Protein AF-0000000084922435 (afdb_homodimer)

Secondary structure (DSSP, 8-state):
--S--------PEEPS--TT-S-SPP-EEEEEE-TTS-EEEEEE--EEEEETTTTEEEEEE-TTSHHHHHHHHS-EEEEEE--GGGHHHHHHHHH--TTSS-HHHHTT--EEE-SSSSSEEETTSSEEEEEEEEEEE-SSSSEEEEEEEEEEEE-GGGB-TTSSB-GGG-S--/--S--------PEEPS--TT-S-SPP-EEEEEE-TTS-EEEEEE--EEEEETTTTEEEEEE-TTSHHHHHHHHS-EEEEEE--GGGHHHHHHHHH--TTSS-HHHHTT--EEE-SSSSSEEETTSSEEEEEEEEEEE-SSSSEEEEEEEEEEEE-GGGB-TTSSB-GGG-S--

Nearest PDB structures (foldseek):
  2d5m-assembly1_A-2  TM=9.307E-01  e=5.592E-15  Nitratidesulfovibrio vulgaris str. 'Miyazaki F'
  1eje-assembly1_A-2  TM=8.725E-01  e=3.052E-13  Methanothermobacter thermautotrophicus
  3fge-assembly1_A-2  TM=9.134E-01  e=1.320E-12  Shewanella frigidimarina NCIMB 400
  3e4v-assembly1_B  TM=9.412E-01  e=1.330E-11  Methylobacillus flagellatus KT
  3zoe-assembly1_B  TM=8.663E-01  e=3.851E-12  Thermus thermophilus HB27

InterPro domains:
  IPR002563 Flavin reductase like domain [PF01613] (24-157)
  IPR002563 Flavin reductase like domain [SM00903] (22-164)
  IPR012349 FMN-binding split barrel [G3DSA:2.30.110.10] (11-172)
  IPR052174 Flavoredoxin [PTHR43567] (11-170)

Foldseek 3Di:
DDPVPCPVVVDDDDDPDPPP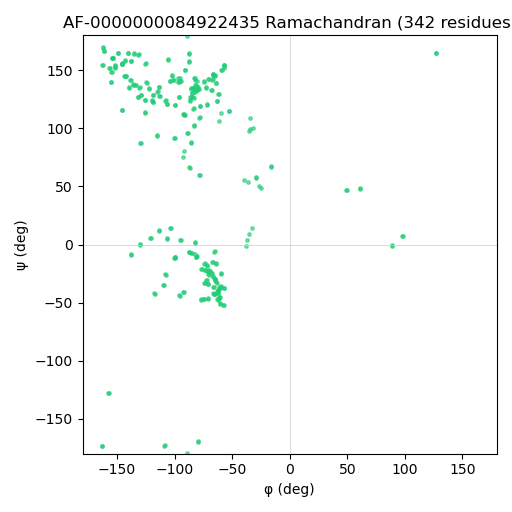VDDDWAFKKKWFAAPVGAIAIATFGPKDFDDVVQTKMKTWDFCVAPCNVRCVRFVKIKIFFAAQVCVVLSVCRHPDGCPVHRSCVVPVFDWDADPPGGTTDRPNGQKMWIWGFDDWDDPDRIIMTMTGTDDMGGDPVQADPVRHGNCVRTDND/DDPVPCPVVVDDDDDPDPPPVDDDWAFKKKWFAAPVGAIAIATFGPKDFDDVVQTKMKTWDFCVAPCNVRCVRFVKIKIFFAAQVCQVLSVCRHPDGCPVHRSCVVPVFDWDADPPGGTTDRPNGQKMWIWGFDDWDDPDRIIMTMTGTDDMGGDPVQADPVRHGNCVRTDND

Solvent-accessible surface area (backbone atoms only — not comparable to full-atom values): 18683 Å² total; per-residue (Å²): 139,76,87,76,72,72,70,68,70,72,70,54,41,72,52,86,75,56,45,73,77,54,54,62,63,32,71,33,32,41,20,28,22,37,95,87,67,51,72,48,60,36,54,42,54,32,48,32,39,51,17,60,63,65,24,26,33,36,42,38,42,44,68,86,43,61,63,39,60,26,37,71,73,34,52,31,33,18,44,30,35,36,32,53,92,40,41,68,61,47,56,48,34,60,74,49,67,57,78,83,42,62,60,45,69,76,66,64,57,55,61,44,76,39,93,86,43,84,17,41,39,53,67,83,28,51,32,38,35,33,28,39,50,76,50,70,53,61,92,43,50,15,38,33,38,33,22,39,60,73,46,38,36,31,35,64,92,42,38,42,95,85,66,43,78,34,58,91,72,53,37,70,121,137,75,88,78,70,75,71,68,68,72,70,53,42,73,52,85,74,57,46,73,78,55,52,63,62,33,71,34,31,41,21,29,21,36,94,87,68,51,70,48,59,35,54,40,53,30,49,31,38,49,18,60,63,64,23,25,33,35,42,37,41,44,68,87,43,61,63,38,60,26,36,70,74,32,50,32,33,19,44,31,34,36,31,53,92,41,40,67,61,48,55,48,34,60,74,49,66,57,79,84,41,61,58,46,69,77,65,64,57,56,63,43,77,39,93,85,42,83,18,40,38,54,65,84,27,51,33,37,34,33,26,40,52,76,50,71,52,60,92,43,50,15,37,34,38,32,20,39,59,74,48,37,36,30,36,66,92,40,40,41,96,85,67,43,79,34,58,90,73,52,37,69,119

Structure (mmCIF, N/CA/C/O backbone):
data_AF-0000000084922435-model_v1
#
loop_
_entity.id
_entity.type
_entity.pdbx_description
1 polymer 'Flavin reductase-like protein'
#
loop_
_atom_site.group_PDB
_atom_site.id
_atom_site.type_symbol
_atom_site.label_atom_id
_atom_site.label_alt_id
_atom_site.label_comp_id
_atom_site.label_asym_id
_atom_site.label_entity_id
_atom_site.label_seq_id
_atom_site.pdbx_PDB_ins_code
_atom_site.Cartn_x
_atom_site.Cartn_y
_atom_site.Cartn_z
_atom_site.occupancy
_atom_site.B_iso_or_equiv
_atom_site.auth_seq_id
_atom_site.auth_comp_id
_atom_site.auth_asym_id
_atom_site.auth_atom_id
_atom_site.pdbx_PDB_model_num
ATOM 1 N N . MET A 1 1 ? 13.805 46.594 2.713 1 30.61 1 MET A N 1
ATOM 2 C CA . MET A 1 1 ? 13.312 45.781 1.609 1 30.61 1 MET A CA 1
ATOM 3 C C . MET A 1 1 ? 12.844 44.406 2.109 1 30.61 1 MET A C 1
ATOM 5 O O . MET A 1 1 ? 13.672 43.531 2.436 1 30.61 1 MET A O 1
ATOM 9 N N . SER A 1 2 ? 11.781 44.188 2.934 1 33.41 2 SER A N 1
ATOM 10 C CA . SER A 1 2 ? 11.164 43.344 3.938 1 33.41 2 SER A CA 1
ATOM 11 C C . SER A 1 2 ? 10.906 41.938 3.383 1 33.41 2 SER A C 1
ATOM 13 O O . SER A 1 2 ? 10.609 41.781 2.195 1 33.41 2 SER A O 1
ATOM 15 N N . LYS A 1 3 ? 11.586 40.875 3.689 1 35.75 3 LYS A N 1
ATOM 16 C CA . LYS A 1 3 ? 11.633 39.438 3.365 1 35.75 3 LYS A CA 1
ATOM 17 C C . LYS A 1 3 ? 10.234 38.906 3.082 1 35.75 3 LYS A C 1
ATOM 19 O O . LYS A 1 3 ? 9.938 37.75 3.383 1 35.75 3 LYS A O 1
ATOM 24 N N . SER A 1 4 ? 9.133 39.562 2.848 1 35.44 4 SER A N 1
ATOM 25 C CA . SER A 1 4 ? 7.844 39.406 2.184 1 35.44 4 SER A CA 1
ATOM 26 C C . SER A 1 4 ? 7.984 38.594 0.887 1 35.44 4 SER A C 1
ATOM 28 O O . SER A 1 4 ? 7.238 38.812 -0.068 1 35.44 4 SER A O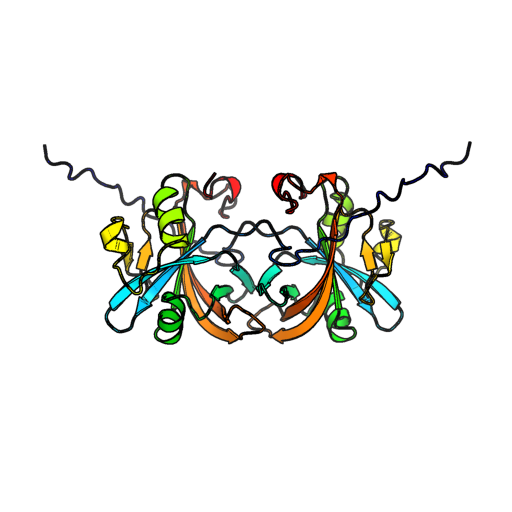 1
ATOM 30 N N . ALA A 1 5 ? 9.047 38.031 0.439 1 37.31 5 ALA A N 1
ATOM 31 C CA . ALA A 1 5 ? 9.375 37.156 -0.696 1 37.31 5 ALA A CA 1
ATOM 32 C C . ALA A 1 5 ? 8.203 36.25 -1.044 1 37.31 5 ALA A C 1
ATOM 34 O O . ALA A 1 5 ? 7.637 35.594 -0.166 1 37.31 5 ALA A O 1
ATOM 35 N N . ILE A 1 6 ? 7.324 36.469 -2.072 1 38.5 6 ILE A N 1
ATOM 36 C CA . ILE A 1 6 ? 6.16 35.906 -2.764 1 38.5 6 ILE A CA 1
ATOM 37 C C . ILE A 1 6 ? 6.258 34.406 -2.822 1 38.5 6 ILE A C 1
ATOM 39 O O . ILE A 1 6 ? 7.125 33.844 -3.506 1 38.5 6 ILE A O 1
ATOM 43 N N . HIS A 1 7 ? 6.438 33.656 -1.722 1 42.75 7 HIS A N 1
ATOM 44 C CA . HIS A 1 7 ? 6.164 32.219 -1.906 1 42.75 7 HIS A CA 1
ATOM 45 C C . HIS A 1 7 ? 5.156 32 -3.027 1 42.75 7 HIS A C 1
ATOM 47 O O . HIS A 1 7 ? 3.971 32.312 -2.877 1 42.75 7 HIS A O 1
ATOM 53 N N . GLN A 1 8 ? 5.402 32.594 -4.145 1 40.47 8 GLN A N 1
ATOM 54 C CA . GLN A 1 8 ? 4.613 32.188 -5.305 1 40.47 8 GLN A CA 1
ATOM 55 C C . GLN A 1 8 ? 3.92 30.859 -5.062 1 40.47 8 GLN A C 1
ATOM 57 O O . GLN A 1 8 ? 4.578 29.828 -4.945 1 40.47 8 GLN A O 1
ATOM 62 N N . LYS A 1 9 ? 2.963 30.875 -4.105 1 51.09 9 LYS A N 1
ATOM 63 C CA . LYS A 1 9 ? 2.047 29.766 -3.861 1 51.09 9 LYS A CA 1
ATOM 64 C C . LYS A 1 9 ? 1.791 28.969 -5.141 1 51.09 9 LYS A C 1
ATOM 66 O O . LYS A 1 9 ? 1.084 29.438 -6.035 1 51.09 9 LYS A O 1
ATOM 71 N N . ILE A 1 10 ? 2.834 28.484 -5.672 1 62.72 10 ILE A N 1
ATOM 72 C CA . ILE A 1 10 ? 2.619 27.688 -6.879 1 62.72 10 ILE A CA 1
ATOM 73 C C . ILE A 1 10 ? 1.304 26.922 -6.766 1 62.72 10 ILE A C 1
ATOM 75 O O . ILE A 1 10 ? 1.076 26.203 -5.789 1 62.72 10 ILE A O 1
ATOM 79 N N . MET A 1 11 ? 0.391 27.516 -7.387 1 83.06 11 MET A N 1
ATOM 80 C CA . MET A 1 11 ? -0.968 26.984 -7.434 1 83.06 11 MET A CA 1
ATOM 81 C C . MET A 1 11 ? -0.967 25.531 -7.898 1 83.06 11 MET A C 1
ATOM 83 O O . MET A 1 11 ? -0.361 25.203 -8.922 1 83.06 11 MET A O 1
ATOM 87 N N . LYS A 1 12 ? -1.354 24.719 -7.031 1 91.94 12 LYS A N 1
ATOM 88 C CA . LYS A 1 12 ? -1.496 23.312 -7.391 1 91.94 12 LYS A CA 1
ATOM 89 C C . LYS A 1 12 ? -2.738 23.078 -8.25 1 91.94 12 LYS A C 1
ATOM 91 O O . LYS A 1 12 ? -3.746 23.781 -8.086 1 91.94 12 LYS A O 1
ATOM 96 N N . LYS A 1 13 ? -2.576 22.266 -9.148 1 92.62 13 LYS A N 1
ATOM 97 C CA . LYS A 1 13 ? -3.695 21.844 -9.977 1 92.62 13 LYS A CA 1
ATOM 98 C C . LYS A 1 13 ? -4.492 20.734 -9.305 1 92.62 13 LYS A C 1
ATOM 100 O O . LYS A 1 13 ? -3.918 19.859 -8.648 1 92.62 13 LYS A O 1
ATOM 105 N N . GLU A 1 14 ? -5.754 20.844 -9.531 1 95.56 14 GLU A N 1
ATOM 106 C CA . GLU A 1 14 ? -6.594 19.703 -9.141 1 95.56 14 GLU A CA 1
ATOM 107 C C . GLU A 1 14 ? -6.586 18.625 -10.203 1 95.56 14 GLU A C 1
ATOM 109 O O . GLU A 1 14 ? -6.77 18.906 -11.391 1 95.56 14 GLU A O 1
ATOM 114 N N . LEU A 1 15 ? -6.367 17.422 -9.766 1 95.06 15 LEU A N 1
ATOM 115 C CA . LEU A 1 15 ? -6.395 16.328 -10.727 1 95.06 15 LEU A CA 1
ATOM 116 C C . LEU A 1 15 ? -7.82 15.812 -10.922 1 95.06 15 LEU A C 1
ATOM 118 O O . LEU A 1 15 ? -8.547 15.586 -9.953 1 95.06 15 LEU A O 1
ATOM 122 N N . GLU A 1 16 ? -8.172 15.617 -12.148 1 91.25 16 GLU A N 1
ATOM 123 C CA . GLU A 1 16 ? -9.5 15.117 -12.484 1 91.25 16 GLU A CA 1
ATOM 124 C C . GLU A 1 16 ? -9.625 13.633 -12.164 1 91.25 16 GLU A C 1
ATOM 126 O O . GLU A 1 16 ? -10.633 13.188 -11.609 1 91.25 16 GLU A O 1
ATOM 131 N N . ASN A 1 17 ? -8.609 12.953 -12.602 1 92.75 17 ASN A N 1
ATOM 132 C CA . ASN A 1 17 ? -8.578 11.531 -12.281 1 92.75 17 ASN A CA 1
ATOM 133 C C . ASN A 1 17 ? -8.008 11.281 -10.891 1 92.75 17 ASN A C 1
ATOM 135 O O . ASN A 1 17 ? -6.82 11.492 -10.648 1 92.75 17 ASN A O 1
ATOM 139 N N . LYS A 1 18 ? -8.758 10.742 -10 1 95.75 18 LYS A N 1
ATOM 140 C CA . LYS A 1 18 ? -8.383 10.57 -8.594 1 95.75 18 LYS A CA 1
ATOM 141 C C . LYS A 1 18 ? -7.93 9.133 -8.328 1 95.75 18 LYS A C 1
ATOM 143 O O . LYS A 1 18 ? -7.406 8.836 -7.254 1 95.75 18 LYS A O 1
ATOM 148 N N . ALA A 1 19 ? -8.203 8.281 -9.336 1 95.56 19 ALA A N 1
ATOM 149 C CA . ALA A 1 19 ? -7.82 6.891 -9.141 1 95.56 19 ALA A CA 1
ATOM 150 C C . ALA A 1 19 ? -6.301 6.738 -9.094 1 95.56 19 ALA A C 1
ATOM 152 O O . ALA A 1 19 ? -5.578 7.457 -9.789 1 95.56 19 ALA A O 1
ATOM 153 N N . CYS A 1 20 ? -5.809 5.852 -8.227 1 96.06 20 CYS A N 1
ATOM 154 C CA . CYS A 1 20 ? -4.395 5.5 -8.148 1 96.06 20 CYS A CA 1
ATOM 155 C C . CYS A 1 20 ? -3.545 6.723 -7.812 1 96.06 20 CYS A C 1
ATOM 157 O O . CYS A 1 20 ? -2.537 6.98 -8.469 1 96.06 20 CYS A O 1
ATOM 159 N N . CYS A 1 21 ? -3.971 7.461 -6.809 1 96.25 21 CYS A N 1
ATOM 160 C CA . CYS A 1 21 ? -3.305 8.711 -6.465 1 96.25 21 CYS A CA 1
ATOM 161 C C . CYS A 1 21 ? -2.262 8.492 -5.375 1 96.25 21 CYS A C 1
ATOM 163 O O . CYS A 1 21 ? -1.654 9.453 -4.895 1 96.25 21 CYS A O 1
ATOM 165 N N . VAL A 1 22 ? -2.061 7.242 -4.977 1 96.5 22 VAL A N 1
ATOM 166 C CA . VAL A 1 22 ? -1.015 6.883 -4.023 1 96.5 22 VAL A CA 1
ATOM 167 C C . VAL A 1 22 ? 0.045 6.027 -4.715 1 96.5 22 VAL A C 1
ATOM 169 O O . VAL A 1 22 ? -0.285 5.102 -5.461 1 96.5 22 VAL A O 1
ATOM 172 N N . GLY A 1 23 ? 1.267 6.402 -4.414 1 93.81 23 GLY A N 1
ATOM 173 C CA . GLY A 1 23 ? 2.359 5.668 -5.031 1 93.81 23 GLY A CA 1
ATOM 174 C C . GLY A 1 23 ? 3.689 5.883 -4.332 1 93.81 23 GLY A C 1
ATOM 175 O O . GLY A 1 23 ? 3.756 6.562 -3.307 1 93.81 23 GLY A O 1
ATOM 176 N N . PRO A 1 24 ? 4.695 5.352 -4.93 1 89.5 24 PRO A N 1
ATOM 177 C CA . PRO A 1 24 ? 4.68 4.344 -5.992 1 89.5 24 PRO A CA 1
ATOM 178 C C . PRO A 1 24 ? 3.949 3.066 -5.586 1 89.5 24 PRO A C 1
ATOM 180 O O . PRO A 1 24 ? 3.904 2.729 -4.398 1 89.5 24 PRO A O 1
ATOM 183 N N . MET A 1 25 ? 3.432 2.383 -6.578 1 91.94 25 MET A N 1
ATOM 184 C CA . MET A 1 25 ? 2.721 1.132 -6.328 1 91.94 25 MET A CA 1
ATOM 185 C C . MET A 1 25 ? 3.641 -0.067 -6.535 1 91.94 25 MET A C 1
ATOM 187 O O . MET A 1 25 ? 4.445 -0.082 -7.469 1 91.94 25 MET A O 1
ATOM 191 N N . PRO A 1 26 ? 3.477 -1.096 -5.707 1 92.12 26 PRO A N 1
ATOM 192 C CA . PRO A 1 26 ? 4.262 -2.312 -5.926 1 92.12 26 PRO A CA 1
ATOM 193 C C . PRO A 1 26 ? 3.893 -3.027 -7.223 1 92.12 26 PRO A C 1
ATOM 195 O O . PRO A 1 26 ? 2.725 -3.025 -7.621 1 92.12 26 PRO A O 1
ATOM 198 N N . GLU A 1 27 ? 4.875 -3.617 -7.812 1 92.62 27 GLU A N 1
ATOM 199 C CA . GLU A 1 27 ? 4.684 -4.512 -8.953 1 92.62 27 GLU A CA 1
ATOM 200 C C . GLU A 1 27 ? 4.727 -5.973 -8.516 1 92.62 27 GLU A C 1
ATOM 202 O O . GLU A 1 27 ? 5.789 -6.598 -8.516 1 92.62 27 GLU A O 1
ATOM 207 N N . ALA A 1 28 ? 3.604 -6.465 -8.219 1 97.12 28 ALA A N 1
ATOM 208 C CA . ALA A 1 28 ? 3.576 -7.801 -7.637 1 97.12 28 ALA A CA 1
ATOM 209 C C . ALA A 1 28 ? 2.67 -8.734 -8.438 1 97.12 28 ALA A C 1
ATOM 211 O O . ALA A 1 28 ? 1.788 -8.273 -9.164 1 97.12 28 ALA A O 1
ATOM 212 N N . ILE A 1 29 ? 2.957 -9.969 -8.305 1 98.56 29 ILE A N 1
ATOM 213 C CA . ILE A 1 29 ? 2.141 -11.055 -8.836 1 98.56 29 ILE A CA 1
ATOM 214 C C . ILE A 1 29 ? 1.566 -11.875 -7.684 1 98.56 29 ILE A C 1
ATOM 216 O O . ILE A 1 29 ? 2.287 -12.234 -6.75 1 98.56 29 ILE A O 1
ATOM 220 N N . VAL A 1 30 ? 0.303 -12.117 -7.762 1 98.94 30 VAL A N 1
ATOM 221 C CA . VAL A 1 30 ? -0.328 -12.992 -6.781 1 98.94 30 VAL A CA 1
ATOM 222 C C . VAL A 1 30 ? -0.663 -14.336 -7.426 1 98.94 30 VAL A C 1
ATOM 224 O O . VAL A 1 30 ? -1.346 -14.383 -8.453 1 98.94 30 VAL A O 1
ATOM 227 N N . SER A 1 31 ? -0.118 -15.406 -6.879 1 98.94 31 SER A N 1
ATOM 228 C CA . SER A 1 31 ? -0.402 -16.75 -7.359 1 98.94 31 SER A CA 1
ATOM 229 C C . SER A 1 31 ? -1.352 -17.484 -6.422 1 98.94 31 SER A C 1
ATOM 231 O O . SER A 1 31 ? -1.259 -17.344 -5.199 1 98.94 31 SER A O 1
ATOM 233 N N . VAL A 1 32 ? -2.244 -18.219 -7.004 1 98.88 32 VAL A N 1
ATOM 234 C CA . VAL A 1 32 ? -3.34 -18.859 -6.285 1 98.88 32 VAL A CA 1
ATOM 235 C C . VAL A 1 32 ? -3.576 -20.266 -6.844 1 98.88 32 VAL A C 1
ATOM 237 O O . VAL A 1 32 ? -3.051 -20.625 -7.902 1 98.88 32 VAL A O 1
ATOM 240 N N . ARG A 1 33 ? -4.324 -21.047 -6.051 1 98.69 33 ARG A N 1
ATOM 241 C CA . ARG A 1 33 ? -4.73 -22.406 -6.441 1 98.69 33 ARG A CA 1
ATOM 242 C C . ARG A 1 33 ? -6.199 -22.641 -6.113 1 98.69 33 ARG A C 1
ATOM 244 O O . ARG A 1 33 ? -6.676 -22.266 -5.043 1 98.69 33 ARG A O 1
ATOM 251 N N . ASP A 1 34 ? -6.93 -23.281 -7.043 1 97.12 34 ASP A N 1
ATOM 252 C CA . ASP A 1 34 ? -8.32 -23.609 -6.742 1 97.12 34 ASP A CA 1
ATOM 253 C C . ASP A 1 34 ? -8.438 -24.969 -6.066 1 97.12 34 ASP A C 1
ATOM 255 O O . ASP A 1 34 ? -7.43 -25.625 -5.801 1 97.12 34 ASP A O 1
ATOM 259 N N . LYS A 1 35 ? -9.594 -25.391 -5.738 1 95.75 35 LYS A N 1
ATOM 260 C CA . LYS A 1 35 ? -9.852 -26.609 -4.98 1 95.75 35 LYS A CA 1
ATOM 261 C C . LYS A 1 35 ? -9.484 -27.844 -5.793 1 95.75 35 LYS A C 1
ATOM 263 O O . LYS A 1 35 ? -9.25 -28.922 -5.23 1 95.75 35 LYS A O 1
ATOM 268 N N . GLU A 1 36 ? -9.492 -27.734 -7.102 1 95.69 36 GLU A N 1
ATOM 269 C CA . GLU A 1 36 ? -9.164 -28.859 -7.977 1 95.69 36 GLU A CA 1
ATOM 270 C C . GLU A 1 36 ? -7.66 -28.984 -8.188 1 95.69 36 GLU A C 1
ATOM 272 O O . GLU A 1 36 ? -7.191 -29.922 -8.836 1 95.69 36 GLU A O 1
ATOM 277 N N . GLY A 1 37 ? -6.91 -28.031 -7.707 1 96.88 37 GLY A N 1
ATOM 278 C CA . GLY A 1 37 ? -5.461 -28.094 -7.781 1 96.88 37 GLY A CA 1
ATOM 279 C C . GLY A 1 37 ? -4.887 -27.312 -8.945 1 96.88 37 GLY A C 1
ATOM 280 O O . GLY A 1 37 ? -3.686 -27.375 -9.219 1 96.88 37 GLY A O 1
ATOM 281 N N . ASN A 1 38 ? -5.738 -26.562 -9.648 1 97 38 ASN A N 1
ATOM 282 C CA . ASN A 1 38 ? -5.266 -25.75 -10.758 1 97 38 ASN A CA 1
ATOM 283 C C . ASN A 1 38 ? -4.648 -24.438 -10.266 1 97 38 ASN A C 1
ATOM 285 O O . ASN A 1 38 ? -5.223 -23.766 -9.422 1 97 38 ASN A O 1
ATOM 289 N N . ASN A 1 39 ? -3.516 -24.125 -10.852 1 98.5 39 ASN A N 1
ATOM 290 C CA . ASN A 1 39 ? -2.807 -22.891 -10.5 1 98.5 39 ASN A CA 1
ATOM 291 C C . ASN A 1 39 ? -3.234 -21.734 -11.391 1 98.5 39 ASN A C 1
ATOM 293 O O . ASN A 1 39 ? -3.602 -21.922 -12.547 1 98.5 39 ASN A O 1
ATOM 297 N N . ASN A 1 40 ? -3.191 -20.531 -10.906 1 98.75 40 ASN A N 1
ATOM 298 C CA . ASN A 1 40 ? -3.324 -19.281 -11.633 1 98.75 40 ASN A CA 1
ATOM 299 C C . ASN A 1 40 ? -2.521 -18.156 -10.969 1 98.75 40 ASN A C 1
ATOM 301 O O . ASN A 1 40 ? -1.995 -18.344 -9.875 1 98.75 40 ASN A O 1
ATOM 305 N N . ALA A 1 41 ? -2.344 -17.094 -11.719 1 98.81 41 ALA A N 1
ATOM 306 C CA . ALA A 1 41 ? -1.652 -15.922 -11.188 1 98.81 41 ALA A CA 1
ATOM 307 C C . ALA A 1 41 ? -2.129 -14.641 -11.875 1 98.81 41 ALA A C 1
ATOM 309 O O . ALA A 1 41 ? -2.584 -14.68 -13.023 1 98.81 41 ALA A O 1
ATOM 310 N N . LEU A 1 42 ? -2.051 -13.555 -11.18 1 98.31 42 LEU A N 1
ATOM 311 C CA . LEU A 1 42 ? -2.412 -12.258 -11.734 1 98.31 42 LEU A CA 1
ATOM 312 C C . LEU A 1 42 ? -1.522 -11.156 -11.164 1 98.31 42 LEU A C 1
ATOM 314 O O . LEU A 1 42 ? -1.009 -11.273 -10.055 1 98.31 42 LEU A O 1
ATOM 318 N N . VAL A 1 43 ? -1.388 -10.07 -11.898 1 97.88 43 VAL A N 1
ATOM 319 C CA . VAL A 1 43 ? -0.677 -8.883 -11.438 1 97.88 43 VAL A CA 1
ATOM 320 C C . VAL A 1 43 ? -1.597 -8.031 -10.562 1 97.88 43 VAL A C 1
ATOM 322 O O . VAL A 1 43 ? -2.762 -7.812 -10.898 1 97.88 43 VAL A O 1
ATOM 325 N N . VAL A 1 44 ? -1.108 -7.582 -9.43 1 97.62 44 VAL A N 1
ATOM 326 C CA . VAL A 1 44 ? -1.863 -6.762 -8.492 1 97.62 44 VAL A CA 1
ATOM 327 C C . VAL A 1 44 ? -1.045 -5.535 -8.102 1 97.62 44 VAL A C 1
ATOM 329 O O . VAL A 1 44 ? 0.145 -5.645 -7.793 1 97.62 44 VAL A O 1
ATOM 332 N N . GLY A 1 45 ? -1.716 -4.398 -8.102 1 96.38 45 GLY A N 1
ATOM 333 C CA . GLY A 1 45 ? -1.071 -3.16 -7.688 1 96.38 45 GLY A CA 1
ATOM 334 C C . GLY A 1 45 ? -1.553 -2.658 -6.34 1 96.38 45 GLY A C 1
ATOM 335 O O . GLY A 1 45 ? -0.863 -1.877 -5.68 1 96.38 45 GLY A O 1
ATOM 336 N N . PHE A 1 46 ? -2.73 -3.014 -5.977 1 98.31 46 PHE A N 1
ATOM 337 C CA . PHE A 1 46 ? -3.289 -2.604 -4.691 1 98.31 46 PHE A CA 1
ATOM 338 C C . PHE A 1 46 ? -2.863 -3.562 -3.588 1 98.31 46 PHE A C 1
ATOM 340 O O . PHE A 1 46 ? -3.57 -4.527 -3.291 1 98.31 46 PHE A O 1
ATOM 347 N N . ILE A 1 47 ? -1.749 -3.312 -2.994 1 98.44 47 ILE A N 1
ATOM 348 C CA . ILE A 1 47 ? -1.121 -4.141 -1.97 1 98.44 47 ILE A CA 1
ATOM 349 C C . ILE A 1 47 ? -0.435 -3.25 -0.937 1 98.44 47 ILE A C 1
ATOM 351 O O . ILE A 1 47 ? 0.092 -2.188 -1.276 1 98.44 47 ILE A O 1
ATOM 355 N N . ALA A 1 48 ? -0.457 -3.682 0.292 1 98.38 48 ALA A N 1
ATOM 356 C CA . ALA A 1 48 ? 0.213 -2.918 1.341 1 98.38 48 ALA A CA 1
ATOM 357 C C . ALA A 1 48 ? 0.438 -3.775 2.584 1 98.38 48 ALA A C 1
ATOM 359 O O . ALA A 1 48 ? -0.261 -4.77 2.795 1 98.38 48 ALA A O 1
ATOM 360 N N . ASN A 1 49 ? 1.455 -3.389 3.35 1 98.62 49 ASN A N 1
ATOM 361 C CA . ASN A 1 49 ? 1.52 -3.863 4.73 1 98.62 49 ASN A CA 1
ATOM 362 C C . ASN A 1 49 ? 0.381 -3.297 5.57 1 98.62 49 ASN A C 1
ATOM 364 O O . ASN A 1 49 ? -0.008 -2.141 5.398 1 98.62 49 ASN A O 1
ATOM 368 N N . VAL A 1 50 ? -0.098 -4.152 6.578 1 98.81 50 VAL A N 1
ATOM 369 C CA . VAL A 1 50 ? -1.23 -3.602 7.316 1 98.81 50 VAL A CA 1
ATOM 370 C C . VAL A 1 50 ? -1.061 -3.885 8.805 1 98.81 50 VAL A C 1
ATOM 372 O O . VAL A 1 50 ? -1.832 -3.389 9.633 1 98.81 50 VAL A O 1
ATOM 375 N N . SER A 1 51 ? -0.062 -4.695 9.195 1 98.81 51 SER A N 1
ATOM 376 C CA . SER A 1 51 ? 0.244 -4.992 10.586 1 98.81 51 SER A CA 1
ATOM 377 C C . SER A 1 51 ? 1.706 -5.391 10.766 1 98.81 51 SER A C 1
ATOM 379 O O . SER A 1 51 ? 2.291 -6.023 9.883 1 98.81 51 SER A O 1
ATOM 381 N N . LEU A 1 52 ? 2.234 -5.078 11.891 1 98.31 52 LEU A N 1
ATOM 382 C CA . LEU A 1 52 ? 3.605 -5.449 12.211 1 98.31 52 LEU A CA 1
ATOM 383 C C . LEU A 1 52 ? 3.645 -6.785 12.953 1 98.31 52 LEU A C 1
ATOM 385 O O . LEU A 1 52 ? 4.531 -7.609 12.703 1 98.31 52 LEU A O 1
ATOM 389 N N . ASP A 1 53 ? 2.699 -6.941 13.859 1 97.75 53 ASP A N 1
ATOM 390 C CA . ASP A 1 53 ? 2.637 -8.141 14.695 1 97.75 53 ASP A CA 1
ATOM 391 C C . ASP A 1 53 ? 1.189 -8.516 15 1 97.75 53 ASP A C 1
ATOM 393 O O . ASP A 1 53 ? 0.53 -7.871 15.82 1 97.75 53 ASP A O 1
ATOM 397 N N . PRO A 1 54 ? 0.781 -9.688 14.508 1 98.25 54 PRO A N 1
ATOM 398 C CA . PRO A 1 54 ? 1.479 -10.453 13.477 1 98.25 54 PRO A CA 1
ATOM 399 C C . PRO A 1 54 ? 1.688 -9.664 12.188 1 98.25 54 PRO A C 1
ATOM 401 O O . PRO A 1 54 ? 0.978 -8.68 11.945 1 98.25 54 PRO A O 1
ATOM 404 N N . ALA A 1 55 ? 2.713 -10.055 11.445 1 98.75 55 ALA A N 1
ATOM 405 C CA . ALA A 1 55 ? 2.9 -9.469 10.125 1 98.75 55 ALA A CA 1
ATOM 406 C C . ALA A 1 55 ? 1.732 -9.805 9.203 1 98.75 55 ALA A C 1
ATOM 408 O O . ALA A 1 55 ? 1.4 -10.977 9.016 1 98.75 55 ALA A O 1
ATOM 409 N N . MET A 1 56 ? 1.094 -8.766 8.656 1 98.88 56 MET A N 1
ATOM 410 C CA . MET A 1 56 ? -0.042 -8.961 7.758 1 98.88 56 MET A CA 1
ATOM 411 C C . MET A 1 56 ? 0.046 -8.016 6.562 1 98.88 56 MET A C 1
ATOM 413 O O . MET A 1 56 ? 0.7 -6.973 6.637 1 98.88 56 MET A O 1
ATOM 417 N N . VAL A 1 57 ? -0.636 -8.406 5.504 1 98.94 57 VAL A N 1
ATOM 418 C CA . VAL A 1 57 ? -0.693 -7.629 4.27 1 98.94 57 VAL A CA 1
ATOM 419 C C . VAL A 1 57 ? -2.133 -7.574 3.762 1 98.94 57 VAL A C 1
ATOM 421 O O . VAL A 1 57 ? -3.004 -8.289 4.262 1 98.94 57 VAL A O 1
ATOM 424 N N . MET A 1 58 ? -2.336 -6.656 2.865 1 98.88 58 MET A N 1
ATOM 425 C CA . MET A 1 58 ? -3.6 -6.527 2.145 1 98.88 58 MET A CA 1
ATOM 426 C C . MET A 1 58 ? -3.379 -6.629 0.639 1 98.88 58 MET A C 1
ATOM 428 O O . MET A 1 58 ? -2.434 -6.047 0.105 1 98.88 58 MET A O 1
ATOM 432 N N . VAL A 1 59 ? -4.215 -7.406 -0.018 1 98.88 59 VAL A N 1
ATOM 433 C CA . VAL A 1 59 ? -4.23 -7.512 -1.473 1 98.88 59 VAL A CA 1
ATOM 434 C C . VAL A 1 59 ? -5.637 -7.223 -1.997 1 98.88 59 VAL A C 1
ATOM 436 O O . VAL A 1 59 ? -6.605 -7.852 -1.57 1 98.88 59 VAL A O 1
ATOM 439 N N . GLY A 1 60 ? -5.73 -6.273 -2.879 1 98.88 60 GLY A N 1
ATOM 440 C CA . GLY A 1 60 ? -7.004 -5.969 -3.518 1 98.88 60 GLY A CA 1
ATOM 441 C C . GLY A 1 60 ? -7.172 -6.641 -4.867 1 98.88 60 GLY A C 1
ATOM 442 O O . GLY A 1 60 ? -6.324 -6.496 -5.75 1 98.88 60 GLY A O 1
ATOM 443 N N . ILE A 1 61 ? -8.25 -7.352 -5.035 1 98.81 61 ILE A N 1
ATOM 444 C CA . ILE A 1 61 ? -8.539 -8.023 -6.297 1 98.81 61 ILE A CA 1
ATOM 445 C C . ILE A 1 61 ? -9.953 -7.68 -6.754 1 98.81 61 ILE A C 1
ATOM 447 O O . ILE A 1 61 ? -10.906 -7.754 -5.969 1 98.81 61 ILE A O 1
ATOM 451 N N . ILE A 1 62 ? -10.102 -7.25 -7.973 1 98.5 62 ILE A N 1
ATOM 452 C CA . ILE A 1 62 ? -11.414 -6.996 -8.547 1 98.5 62 ILE A CA 1
ATOM 453 C C . ILE A 1 62 ? -12.164 -8.312 -8.727 1 98.5 62 ILE A C 1
ATOM 455 O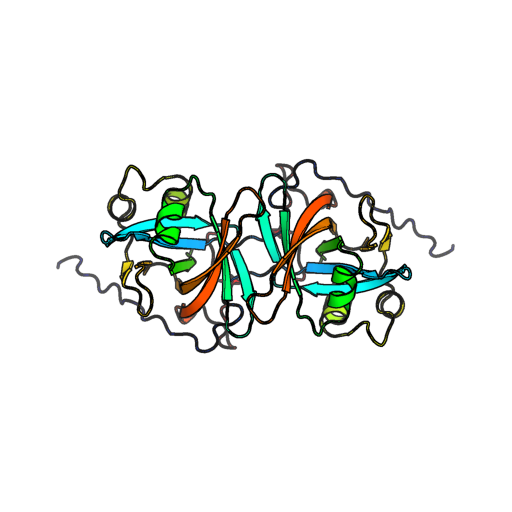 O . ILE A 1 62 ? -11.633 -9.266 -9.289 1 98.5 62 ILE A O 1
ATOM 459 N N . PRO A 1 63 ? -13.414 -8.414 -8.336 1 98.31 63 PRO A N 1
ATOM 460 C CA . PRO A 1 63 ? -14.164 -9.664 -8.336 1 98.31 63 PRO A CA 1
ATOM 461 C C . PRO A 1 63 ? -14.273 -10.289 -9.727 1 98.31 63 PRO A C 1
ATOM 463 O O . PRO A 1 63 ? -14.391 -11.516 -9.852 1 98.31 63 PRO A O 1
ATOM 466 N N . SER A 1 64 ? -14.18 -9.5 -10.797 1 97.44 64 SER A N 1
ATOM 467 C CA . SER A 1 64 ? -14.32 -10.039 -12.148 1 97.44 64 SER A CA 1
ATOM 468 C C . SER A 1 64 ? -13.086 -10.828 -12.562 1 97.44 64 SER A C 1
ATOM 470 O O . SER A 1 64 ? -13.117 -11.562 -13.555 1 97.44 64 SER A O 1
ATOM 472 N N . ARG A 1 65 ? -12 -10.688 -11.898 1 97.81 65 ARG A N 1
ATOM 473 C CA . ARG A 1 65 ? -10.797 -11.453 -12.211 1 97.81 65 ARG A CA 1
ATOM 474 C C . ARG A 1 65 ? -10.969 -12.922 -11.828 1 97.81 65 ARG A C 1
ATOM 476 O O . ARG A 1 65 ? -11.547 -13.234 -10.781 1 97.81 65 ARG A O 1
ATOM 483 N N . TYR A 1 66 ? -10.461 -13.773 -12.602 1 97.88 66 TYR A N 1
ATOM 484 C CA . TYR A 1 66 ? -10.609 -15.219 -12.422 1 97.88 66 TYR A CA 1
ATOM 485 C C . TYR A 1 66 ? -10.031 -15.656 -11.078 1 97.88 66 TYR A C 1
ATOM 487 O O . TYR A 1 66 ? -10.594 -16.531 -10.414 1 97.88 66 TYR A O 1
ATOM 495 N N . SER A 1 67 ? -9 -15.094 -10.633 1 98.12 67 SER A N 1
ATOM 496 C CA . SER A 1 67 ? -8.305 -15.477 -9.406 1 98.12 67 SER A CA 1
ATOM 497 C C . SER A 1 67 ? -9.141 -15.141 -8.172 1 98.12 67 SER A C 1
ATOM 499 O O . SER A 1 67 ? -8.906 -15.688 -7.09 1 98.12 67 SER A O 1
ATOM 501 N N . HIS A 1 68 ? -10.062 -14.195 -8.328 1 98.5 68 HIS A N 1
ATOM 502 C CA . HIS A 1 68 ? -10.852 -13.742 -7.184 1 98.5 68 HIS A CA 1
ATOM 503 C C . HIS A 1 68 ? -11.602 -14.898 -6.535 1 98.5 68 HIS A C 1
ATOM 505 O O . HIS A 1 68 ? -11.492 -15.117 -5.328 1 98.5 68 HIS A O 1
ATOM 511 N N . HIS A 1 69 ? -12.336 -15.664 -7.281 1 97.38 69 HIS A N 1
ATOM 512 C CA . HIS A 1 69 ? -13.102 -16.781 -6.719 1 97.38 69 HIS A CA 1
ATOM 513 C C . HIS A 1 69 ? -12.18 -17.844 -6.148 1 97.38 69 HIS A C 1
ATOM 515 O O . HIS A 1 69 ? -12.531 -18.531 -5.184 1 97.38 69 HIS A O 1
ATOM 521 N N . MET A 1 70 ? -11.008 -17.969 -6.738 1 98.31 70 MET A N 1
ATOM 522 C CA . MET A 1 70 ? -10.047 -18.953 -6.254 1 98.31 70 MET A CA 1
ATOM 523 C C . MET A 1 70 ? -9.578 -18.609 -4.84 1 98.31 70 MET A C 1
ATOM 525 O O . MET A 1 70 ? -9.461 -19.5 -3.996 1 98.31 70 MET A O 1
ATOM 529 N N . VAL A 1 71 ? -9.305 -17.328 -4.566 1 98.62 71 VAL A N 1
ATOM 530 C CA . VAL A 1 71 ? -8.898 -16.906 -3.234 1 98.62 71 VAL A CA 1
ATOM 531 C C . VAL A 1 71 ? -10.055 -17.094 -2.254 1 98.62 71 VAL A C 1
ATOM 533 O O . VAL A 1 71 ? -9.836 -17.438 -1.09 1 98.62 71 VAL A O 1
ATOM 536 N N . LYS A 1 72 ? -11.273 -16.844 -2.744 1 97.88 72 LYS A N 1
ATOM 537 C CA . LYS A 1 72 ? -12.453 -17.047 -1.901 1 97.88 72 LYS A CA 1
ATOM 538 C C . LYS A 1 72 ? -12.602 -18.5 -1.495 1 97.88 72 LYS A C 1
ATOM 540 O O . LYS A 1 72 ? -12.953 -18.812 -0.354 1 97.88 72 LYS A O 1
ATOM 545 N N . GLU A 1 73 ? -12.336 -19.375 -2.383 1 96.62 73 GLU A N 1
ATOM 546 C CA . GLU A 1 73 ? -12.5 -20.812 -2.164 1 96.62 73 GLU A CA 1
ATOM 547 C C . GLU A 1 73 ? -11.359 -21.391 -1.327 1 96.62 73 GLU A C 1
ATOM 549 O O . GLU A 1 73 ? -11.57 -22.234 -0.47 1 96.62 73 GLU A O 1
ATOM 554 N N . ASN A 1 74 ? -10.219 -21.047 -1.679 1 97.88 74 ASN A N 1
ATOM 555 C CA . ASN A 1 74 ? -8.984 -21.391 -0.978 1 97.88 74 ASN A CA 1
ATOM 556 C C . ASN A 1 74 ? -8.289 -20.141 -0.426 1 97.88 74 ASN A C 1
ATOM 558 O O . ASN A 1 74 ? -7.43 -19.562 -1.092 1 97.88 74 ASN A O 1
ATOM 562 N N . PRO A 1 75 ? -8.539 -19.797 0.82 1 98.56 75 PRO A N 1
ATOM 563 C CA . PRO A 1 75 ? -8.195 -18.469 1.334 1 98.56 75 PRO A CA 1
ATOM 564 C C . PRO A 1 75 ? -6.711 -18.328 1.68 1 98.56 75 PRO A C 1
ATOM 566 O O . PRO A 1 75 ? -6.363 -18.047 2.826 1 98.56 75 PRO A O 1
ATOM 569 N N . CYS A 1 76 ? -5.883 -18.516 0.683 1 98.88 76 CYS A N 1
ATOM 570 C CA . CYS A 1 76 ? -4.441 -18.312 0.757 1 98.88 76 CYS A CA 1
ATOM 571 C C . CYS A 1 76 ? -3.869 -17.969 -0.613 1 98.88 76 CYS A C 1
ATOM 573 O O . CYS A 1 76 ? -4.527 -18.172 -1.635 1 98.88 76 CYS A O 1
ATOM 575 N N . PHE A 1 77 ? -2.721 -17.391 -0.671 1 98.94 77 PHE A N 1
ATOM 576 C CA . PHE A 1 77 ? -2.021 -17.016 -1.896 1 98.94 77 PHE A CA 1
ATOM 577 C C . PHE A 1 77 ? -0.544 -16.766 -1.619 1 98.94 77 PHE A C 1
ATOM 579 O O . PHE A 1 77 ? -0.115 -16.75 -0.463 1 98.94 77 PHE A O 1
ATOM 586 N N . VAL A 1 78 ? 0.184 -16.625 -2.635 1 98.94 78 VAL A N 1
ATOM 587 C CA . VAL A 1 78 ? 1.573 -16.188 -2.543 1 98.94 78 VAL A CA 1
ATOM 588 C C . VAL A 1 78 ? 1.754 -14.875 -3.307 1 98.94 78 VAL A C 1
ATOM 590 O O . VAL A 1 78 ? 1.286 -14.742 -4.438 1 98.94 78 VAL A O 1
ATOM 593 N N . ILE A 1 79 ? 2.318 -13.93 -2.668 1 98.94 79 ILE A N 1
ATOM 594 C CA . ILE A 1 79 ? 2.768 -12.719 -3.357 1 98.94 79 ILE A CA 1
ATOM 595 C C . ILE A 1 79 ? 4.176 -12.938 -3.902 1 98.94 79 ILE A C 1
ATOM 597 O O . ILE A 1 79 ? 5.086 -13.312 -3.16 1 98.94 79 ILE A O 1
ATOM 601 N N . ASN A 1 80 ? 4.363 -12.68 -5.195 1 98.62 80 ASN A N 1
ATOM 602 C CA . ASN A 1 80 ? 5.645 -12.828 -5.875 1 98.62 80 ASN A CA 1
ATOM 603 C C . ASN A 1 80 ? 6.129 -11.508 -6.461 1 98.62 80 ASN A C 1
ATOM 605 O O . ASN A 1 80 ? 5.391 -10.844 -7.191 1 98.62 80 ASN A O 1
ATOM 609 N N . PHE A 1 81 ? 7.281 -11.117 -6.09 1 97.94 81 PHE A N 1
ATOM 610 C CA . PHE A 1 81 ? 7.887 -9.922 -6.676 1 97.94 81 PHE A CA 1
ATOM 611 C C . PHE A 1 81 ? 8.898 -10.305 -7.75 1 97.94 81 PHE A C 1
ATOM 613 O O . PHE A 1 81 ? 9.914 -10.93 -7.457 1 97.94 81 PHE A O 1
ATOM 620 N N . PRO A 1 82 ? 8.633 -9.836 -8.961 1 96.5 82 PRO A N 1
ATOM 621 C CA . PRO A 1 82 ? 9.508 -10.211 -10.078 1 96.5 82 PRO A CA 1
ATOM 622 C C . PRO A 1 82 ? 10.703 -9.273 -10.242 1 96.5 82 PRO A C 1
ATOM 624 O O . PRO A 1 82 ? 10.734 -8.203 -9.625 1 96.5 82 PRO A O 1
ATOM 627 N N . ASN A 1 83 ? 11.633 -9.711 -10.961 1 93.62 83 ASN A N 1
ATOM 628 C CA . ASN A 1 83 ? 12.688 -8.852 -11.477 1 93.62 83 ASN A CA 1
ATOM 629 C C . ASN A 1 83 ? 12.539 -8.633 -12.984 1 93.62 83 ASN A C 1
ATOM 631 O O . ASN A 1 83 ? 11.555 -9.055 -13.586 1 93.62 83 ASN A O 1
ATOM 635 N N . GLU A 1 84 ? 13.508 -8.008 -13.547 1 92.69 84 GLU A N 1
ATOM 636 C CA . GLU A 1 84 ? 13.422 -7.598 -14.945 1 92.69 84 GLU A CA 1
ATOM 637 C C . GLU A 1 84 ? 13.336 -8.812 -15.875 1 92.69 84 GLU A C 1
ATOM 639 O O . GLU A 1 84 ? 12.68 -8.758 -16.922 1 92.69 84 GLU A O 1
ATOM 644 N N . ALA A 1 85 ? 13.961 -9.914 -15.531 1 91.75 85 ALA A N 1
ATOM 645 C CA . ALA A 1 85 ? 13.984 -11.117 -16.359 1 91.75 85 ALA A CA 1
ATOM 646 C C . ALA A 1 85 ? 12.586 -11.703 -16.516 1 91.75 85 ALA A C 1
ATOM 648 O O . ALA A 1 85 ? 12.336 -12.484 -17.438 1 91.75 85 ALA A O 1
ATOM 649 N N . PHE A 1 86 ? 11.656 -11.266 -15.656 1 94.69 86 PHE A N 1
ATOM 650 C CA . PHE A 1 86 ? 10.305 -11.82 -15.641 1 94.69 86 PHE A CA 1
ATOM 651 C C . PHE A 1 86 ? 9.32 -10.852 -16.297 1 94.69 86 PHE A C 1
ATOM 653 O O . PHE A 1 86 ? 8.109 -11.008 -16.156 1 94.69 86 PHE A O 1
ATOM 660 N N . LYS A 1 87 ? 9.805 -9.898 -16.984 1 95.19 87 LYS A N 1
ATOM 661 C CA . LYS A 1 87 ? 9 -8.812 -17.516 1 95.19 87 LYS A CA 1
ATOM 662 C C . LYS A 1 87 ? 7.93 -9.328 -18.484 1 95.19 87 LYS A C 1
ATOM 664 O O . LYS A 1 87 ? 6.773 -8.922 -18.406 1 95.19 87 LYS A O 1
ATOM 669 N N . GLU A 1 88 ? 8.297 -10.227 -19.375 1 95.5 88 GLU A N 1
ATOM 670 C CA . GLU A 1 88 ? 7.348 -10.75 -20.359 1 95.5 88 GLU A CA 1
ATOM 671 C C . GLU A 1 88 ? 6.207 -11.5 -19.672 1 95.5 88 GLU A C 1
ATOM 673 O O . GLU A 1 88 ? 5.039 -11.289 -20 1 95.5 88 GLU A O 1
ATOM 678 N N . GLN A 1 89 ? 6.562 -12.352 -18.75 1 96.69 89 GLN A N 1
ATOM 679 C CA . GLN A 1 89 ? 5.551 -13.086 -18 1 96.69 89 GLN A CA 1
ATOM 680 C C . GLN A 1 89 ? 4.664 -12.141 -17.203 1 96.69 89 GLN A C 1
ATOM 682 O O . GLN A 1 89 ? 3.447 -12.32 -17.141 1 96.69 89 GLN A O 1
ATOM 687 N N . TYR A 1 90 ? 5.332 -11.133 -16.672 1 97.12 90 TYR A N 1
ATOM 688 C CA . TYR A 1 90 ? 4.602 -10.141 -15.891 1 97.12 90 TYR A CA 1
ATOM 689 C C . TYR A 1 90 ? 3.545 -9.445 -16.734 1 97.12 90 TYR A C 1
ATOM 691 O O . TYR A 1 90 ? 2.381 -9.352 -16.344 1 97.12 90 TYR A O 1
ATOM 699 N N . MET A 1 91 ? 3.916 -8.969 -17.844 1 96.31 91 MET A N 1
ATOM 700 C CA . MET A 1 91 ? 2.994 -8.266 -18.734 1 96.31 91 MET A CA 1
ATOM 701 C C . MET A 1 91 ? 1.876 -9.195 -19.188 1 96.31 91 MET A C 1
ATOM 703 O O . MET A 1 91 ? 0.71 -8.797 -19.234 1 96.31 91 MET A O 1
ATOM 707 N N . TYR A 1 92 ? 2.248 -10.406 -19.5 1 97.5 92 TYR A N 1
ATOM 708 C CA . TYR A 1 92 ? 1.272 -11.406 -19.938 1 97.5 92 TYR A CA 1
ATOM 709 C C . TYR A 1 92 ? 0.25 -11.68 -18.844 1 97.5 92 TYR A C 1
ATOM 711 O O . TYR A 1 92 ? -0.958 -11.656 -19.094 1 97.5 92 TYR A O 1
ATOM 719 N N . LEU A 1 93 ? 0.691 -11.859 -17.609 1 97.38 93 LEU A N 1
ATOM 720 C CA . LEU A 1 93 ? -0.179 -12.172 -16.484 1 97.38 93 LEU A CA 1
ATOM 721 C C . LEU A 1 93 ? -1.103 -11 -16.172 1 97.38 93 LEU A C 1
ATOM 723 O O . LEU A 1 93 ? -2.205 -11.195 -15.656 1 97.38 93 LEU A O 1
ATOM 727 N N . GLY A 1 94 ? -0.672 -9.789 -16.484 1 96.06 94 GLY A N 1
ATOM 728 C CA . GLY A 1 94 ? -1.445 -8.586 -16.203 1 96.06 94 GLY A CA 1
ATOM 729 C C . GLY A 1 94 ? -2.533 -8.32 -17.219 1 96.06 94 GLY A C 1
ATOM 730 O O . GLY A 1 94 ? -3.43 -7.508 -16.984 1 96.06 94 GLY A O 1
ATOM 731 N N . THR A 1 95 ? -2.541 -9.078 -18.359 1 95.19 95 THR A N 1
ATOM 732 C CA . THR A 1 95 ? -3.461 -8.734 -19.438 1 95.19 95 THR A CA 1
ATOM 733 C C . THR A 1 95 ? -4.246 -9.969 -19.891 1 95.19 95 THR A C 1
ATOM 735 O O . THR A 1 95 ? -5.094 -9.875 -20.781 1 95.19 95 THR A O 1
ATOM 738 N N . THR A 1 96 ? -3.998 -11.078 -19.266 1 96.12 96 THR A N 1
ATOM 739 C CA . THR A 1 96 ? -4.637 -12.32 -19.688 1 96.12 96 THR A CA 1
ATOM 740 C C . THR A 1 96 ? -5.383 -12.969 -18.516 1 96.12 96 THR A C 1
ATOM 742 O O . THR A 1 96 ? -4.875 -13.008 -17.406 1 96.12 96 THR A O 1
ATOM 745 N N . SER A 1 97 ? -6.539 -13.492 -18.859 1 96.19 97 SER A N 1
ATOM 746 C CA . SER A 1 97 ? -7.328 -14.195 -17.859 1 96.19 97 SER A CA 1
ATOM 747 C C . SER A 1 97 ? -7.07 -15.695 -17.906 1 96.19 97 SER A C 1
ATOM 749 O O . SER A 1 97 ? -6.934 -16.281 -18.984 1 96.19 97 SER A O 1
ATOM 751 N N . GLY A 1 98 ? -7.02 -16.281 -16.734 1 95.25 98 GLY A N 1
ATOM 752 C CA . GLY A 1 98 ? -6.863 -17.734 -16.641 1 95.25 98 GLY A CA 1
ATOM 753 C C . GLY A 1 98 ? -8.172 -18.484 -16.797 1 95.25 98 GLY A C 1
ATOM 754 O O . GLY A 1 98 ? -8.203 -19.703 -16.688 1 95.25 98 GLY A O 1
ATOM 755 N N . ALA A 1 99 ? -9.227 -17.781 -17.031 1 94 99 ALA A N 1
ATOM 756 C CA . ALA A 1 99 ? -10.531 -18.422 -17.172 1 94 99 ALA A CA 1
ATOM 757 C C . ALA A 1 99 ? -10.578 -19.328 -18.406 1 94 99 ALA A C 1
ATOM 759 O O . ALA A 1 99 ? -11.281 -20.344 -18.406 1 94 99 ALA A O 1
ATOM 760 N N . ASN A 1 100 ? -9.75 -18.906 -19.422 1 91.75 100 ASN A N 1
ATOM 761 C CA . ASN A 1 100 ? -9.875 -19.641 -20.672 1 91.75 100 ASN A CA 1
ATOM 762 C C . ASN A 1 100 ? -8.539 -20.266 -21.078 1 91.75 100 ASN A C 1
ATOM 764 O O . ASN A 1 100 ? -8.422 -20.812 -22.172 1 91.75 100 ASN A O 1
ATOM 768 N N . GLU A 1 101 ? -7.594 -20.141 -20.219 1 94.88 101 GLU A N 1
ATOM 769 C CA . GLU A 1 101 ? -6.301 -20.719 -20.562 1 94.88 101 GLU A CA 1
ATOM 770 C C . GLU A 1 101 ? -5.473 -21.016 -19.312 1 94.88 101 GLU A C 1
ATOM 772 O O . GLU A 1 101 ? -5.652 -20.375 -18.281 1 94.88 101 GLU A O 1
ATOM 777 N N . ASN A 1 102 ? -4.648 -22.016 -19.516 1 97.12 102 ASN A N 1
ATOM 778 C CA . ASN A 1 102 ? -3.635 -22.297 -18.516 1 97.12 102 ASN A CA 1
ATOM 779 C C . ASN A 1 102 ? -2.406 -21.406 -18.688 1 97.12 102 ASN A C 1
ATOM 781 O O . ASN A 1 102 ? -1.526 -21.719 -19.5 1 97.12 102 ASN A O 1
ATOM 785 N N . LYS A 1 103 ? -2.316 -20.422 -17.891 1 98.19 103 LYS A N 1
ATOM 786 C CA . LYS A 1 103 ? -1.287 -19.406 -18.078 1 98.19 103 LYS A CA 1
ATOM 787 C C . LYS A 1 103 ? 0.094 -19.953 -17.719 1 98.19 103 LYS A C 1
ATOM 789 O O . LYS A 1 103 ? 1.102 -19.516 -18.297 1 98.19 103 LYS A O 1
ATOM 794 N N . PHE A 1 104 ? 0.122 -20.859 -16.797 1 97.94 104 PHE A N 1
ATOM 795 C CA . PHE A 1 104 ? 1.392 -21.438 -16.391 1 97.94 104 PHE A CA 1
ATOM 796 C C . PHE A 1 104 ? 2.01 -22.25 -17.516 1 97.94 104 PHE A C 1
ATOM 798 O O . PHE A 1 104 ? 3.219 -22.188 -17.75 1 97.94 104 PHE A O 1
ATOM 805 N N . GLU A 1 105 ? 1.189 -22.984 -18.172 1 97 105 GLU A N 1
ATOM 806 C CA . GLU A 1 105 ? 1.657 -23.766 -19.312 1 97 105 GLU A CA 1
ATOM 807 C C . GLU A 1 105 ? 2 -22.875 -20.5 1 97 105 GLU A C 1
ATOM 809 O O . GLU A 1 105 ? 3.041 -23.062 -21.141 1 97 105 GLU A O 1
ATOM 814 N N . THR A 1 106 ? 1.143 -21.969 -20.797 1 96.94 106 THR A N 1
ATOM 815 C CA . THR A 1 106 ? 1.286 -21.109 -21.969 1 96.94 106 THR A CA 1
ATOM 816 C C . THR A 1 106 ? 2.611 -20.359 -21.922 1 96.94 106 THR A C 1
ATOM 818 O O . THR A 1 106 ? 3.281 -20.203 -22.938 1 96.94 106 THR A O 1
ATOM 821 N N . LYS A 1 107 ? 3.027 -19.938 -20.719 1 97 107 LYS A N 1
ATOM 822 C CA . LYS A 1 107 ? 4.238 -19.125 -20.609 1 97 107 LYS A CA 1
ATOM 823 C C . LYS A 1 107 ? 5.344 -19.891 -19.875 1 97 107 LYS A C 1
ATOM 825 O O . LYS A 1 107 ? 6.355 -19.297 -19.484 1 97 107 LYS A O 1
ATOM 830 N N . ASN A 1 108 ? 5.164 -21.156 -19.672 1 96.5 108 ASN A N 1
ATOM 831 C CA . ASN A 1 108 ? 6.141 -21.984 -18.984 1 96.5 108 ASN A CA 1
ATOM 832 C C . ASN A 1 108 ? 6.586 -21.359 -17.672 1 96.5 108 ASN A C 1
ATOM 834 O O . ASN A 1 108 ? 7.785 -21.234 -17.406 1 96.5 108 ASN A O 1
ATOM 838 N N . ILE A 1 109 ? 5.648 -20.906 -16.891 1 97.62 109 ILE A N 1
ATOM 839 C CA . ILE A 1 109 ? 5.926 -20.328 -15.586 1 97.62 109 ILE A CA 1
ATOM 840 C C . ILE A 1 109 ? 6.34 -21.422 -14.609 1 97.62 109 ILE A C 1
ATOM 842 O O . ILE A 1 109 ? 5.566 -22.344 -14.336 1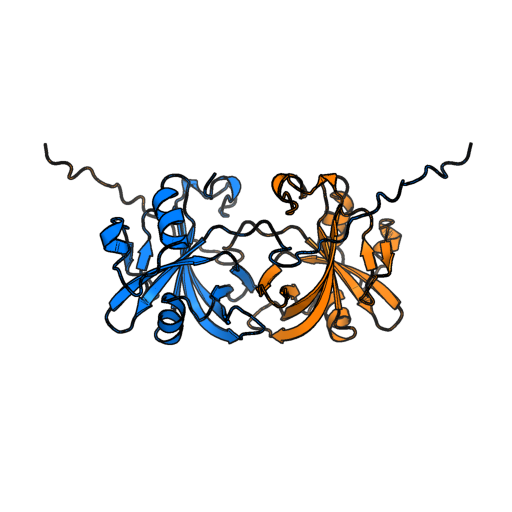 97.62 109 ILE A O 1
ATOM 846 N N . GLN A 1 110 ? 7.555 -21.281 -14.07 1 97.25 110 GLN A N 1
ATOM 847 C CA . GLN A 1 110 ? 8.07 -22.266 -13.109 1 97.25 110 GLN A CA 1
ATOM 848 C C . GLN A 1 110 ? 7.535 -21.969 -11.703 1 97.25 110 GLN A C 1
ATOM 850 O O . GLN A 1 110 ? 7.41 -20.812 -11.305 1 97.25 110 GLN A O 1
ATOM 855 N N . TRP A 1 111 ? 7.223 -23.062 -11.008 1 98.06 111 TRP A N 1
ATOM 856 C CA . TRP A 1 111 ? 6.645 -22.922 -9.672 1 98.06 111 TRP A CA 1
ATOM 857 C C . TRP A 1 111 ? 6.945 -24.156 -8.82 1 98.06 111 TRP A C 1
ATOM 859 O O . TRP A 1 111 ? 7.352 -25.188 -9.336 1 98.06 111 TRP A O 1
ATOM 869 N N . LYS A 1 112 ? 6.855 -24.062 -7.578 1 98.12 112 LYS A N 1
ATOM 870 C CA . LYS A 1 112 ? 6.812 -25.141 -6.602 1 98.12 112 LYS A CA 1
ATOM 871 C C . LYS A 1 112 ? 5.676 -24.938 -5.605 1 98.12 112 LYS A C 1
ATOM 873 O O . LYS A 1 112 ? 5.109 -23.859 -5.516 1 98.12 112 LYS A O 1
ATOM 878 N N . ASP A 1 113 ? 5.332 -25.969 -4.922 1 98.5 113 ASP A N 1
ATOM 879 C CA . ASP A 1 113 ? 4.316 -25.859 -3.881 1 98.5 113 ASP A CA 1
ATOM 880 C C . ASP A 1 113 ? 4.785 -24.953 -2.744 1 98.5 113 ASP A C 1
ATOM 882 O O . ASP A 1 113 ? 5.969 -24.953 -2.398 1 98.5 113 ASP A O 1
ATOM 886 N N . GLY A 1 114 ? 3.787 -24.219 -2.166 1 98.38 114 GLY A N 1
ATOM 887 C CA . GLY A 1 114 ? 4.105 -23.484 -0.947 1 98.38 114 GLY A CA 1
ATOM 888 C C . GLY A 1 114 ? 4.566 -24.391 0.181 1 98.38 114 GLY A C 1
ATOM 889 O O . GLY A 1 114 ? 4.184 -25.562 0.245 1 98.38 114 GLY A O 1
ATOM 890 N N . ASP A 1 115 ? 5.422 -23.797 1.009 1 98.38 115 ASP A N 1
ATOM 891 C CA . ASP A 1 115 ? 5.863 -24.547 2.186 1 98.38 115 ASP A CA 1
ATOM 892 C C . ASP A 1 115 ? 4.754 -24.625 3.232 1 98.38 115 ASP A C 1
ATOM 894 O O . ASP A 1 115 ? 4.66 -25.609 3.973 1 98.38 115 ASP A O 1
ATOM 898 N N . VAL A 1 116 ? 3.969 -23.578 3.285 1 98.62 116 VAL A N 1
ATOM 899 C CA . VAL A 1 116 ? 2.982 -23.453 4.352 1 98.62 116 VAL A CA 1
ATOM 900 C C . VAL A 1 116 ? 1.576 -23.438 3.756 1 98.62 116 VAL A C 1
ATOM 902 O O . VAL A 1 116 ? 0.68 -24.125 4.25 1 98.62 116 VAL A O 1
ATOM 905 N N . VAL A 1 117 ? 1.412 -22.719 2.668 1 98.81 117 VAL A N 1
ATOM 906 C CA . VAL A 1 117 ? 0.064 -22.547 2.137 1 98.81 117 VAL A CA 1
ATOM 907 C C . VAL A 1 117 ? -0.118 -23.406 0.89 1 98.81 117 VAL A C 1
ATOM 909 O O . VAL A 1 117 ? 0.857 -23.75 0.219 1 98.81 117 VAL A O 1
ATOM 912 N N . ASN A 1 118 ? -1.355 -23.672 0.56 1 98.69 118 ASN A N 1
ATOM 913 C CA . ASN A 1 118 ? -1.704 -24.422 -0.641 1 98.69 118 ASN A CA 1
ATOM 914 C C . ASN A 1 118 ? -1.835 -23.5 -1.855 1 98.69 118 ASN A C 1
ATOM 916 O O . ASN A 1 118 ? -2.914 -23.391 -2.438 1 98.69 118 ASN A O 1
ATOM 920 N N . ALA A 1 119 ? -0.819 -22.922 -2.301 1 98.88 119 ALA A N 1
ATOM 921 C CA . ALA A 1 119 ? -0.678 -22.062 -3.471 1 98.88 119 ALA A CA 1
ATOM 922 C C . ALA A 1 119 ? 0.737 -22.125 -4.039 1 98.88 119 ALA A C 1
ATOM 924 O O . ALA A 1 119 ? 1.688 -22.422 -3.312 1 98.88 119 ALA A O 1
ATOM 925 N N . PRO A 1 120 ? 0.936 -21.859 -5.273 1 98.88 120 PRO A N 1
ATOM 926 C CA . PRO A 1 120 ? 2.254 -22.031 -5.887 1 98.88 120 PRO A CA 1
ATOM 927 C C . PRO A 1 120 ? 3.182 -20.844 -5.633 1 98.88 120 PRO A C 1
ATOM 929 O O . PRO A 1 120 ? 2.742 -19.688 -5.684 1 98.88 120 PRO A O 1
ATOM 932 N N . ILE A 1 121 ? 4.402 -21.125 -5.332 1 98.69 121 ILE A N 1
ATOM 933 C CA . ILE A 1 121 ? 5.496 -20.156 -5.328 1 98.69 121 ILE A CA 1
ATOM 934 C C . ILE A 1 121 ? 6.102 -20.062 -6.727 1 98.69 121 ILE A C 1
ATOM 936 O O . ILE A 1 121 ? 6.512 -21.078 -7.305 1 98.69 121 ILE A O 1
ATOM 940 N N . LEU A 1 122 ? 6.156 -18.906 -7.32 1 98.5 122 LEU A N 1
ATOM 941 C CA . LEU A 1 122 ? 6.832 -18.719 -8.602 1 98.5 122 LEU A CA 1
ATOM 942 C C . LEU A 1 122 ? 8.344 -18.641 -8.406 1 98.5 122 LEU A C 1
ATOM 944 O O . LEU A 1 122 ? 8.875 -17.609 -7.98 1 98.5 122 LEU A O 1
ATOM 948 N N . THR A 1 123 ? 9.031 -19.609 -8.812 1 97.31 123 THR A N 1
ATOM 949 C CA . THR A 1 123 ? 10.414 -19.812 -8.398 1 97.31 123 THR A CA 1
ATOM 950 C C . THR A 1 123 ? 11.344 -18.812 -9.062 1 97.31 123 THR A C 1
ATOM 952 O O . THR A 1 123 ? 12.414 -18.5 -8.539 1 97.31 123 THR A O 1
ATOM 955 N N . ASP A 1 124 ? 10.953 -18.234 -10.172 1 95.81 124 ASP A N 1
ATOM 956 C CA . ASP A 1 124 ? 11.805 -17.297 -10.898 1 95.81 124 ASP A CA 1
ATOM 957 C C . ASP A 1 124 ? 11.742 -15.898 -10.297 1 95.81 124 ASP A C 1
ATOM 959 O O . ASP A 1 124 ? 12.523 -15.023 -10.664 1 95.81 124 ASP A O 1
ATOM 963 N N . CYS A 1 125 ? 10.812 -15.656 -9.398 1 96.88 125 CYS A N 1
ATOM 964 C CA . CYS A 1 125 ? 10.742 -14.391 -8.68 1 96.88 125 CYS A CA 1
ATOM 965 C C . CYS A 1 125 ? 11.672 -14.398 -7.477 1 96.88 125 CYS A C 1
ATOM 967 O O . CYS A 1 125 ? 11.68 -15.352 -6.695 1 96.88 125 CYS A O 1
ATOM 969 N N . PRO A 1 126 ? 12.406 -13.391 -7.27 1 96.38 126 PRO A N 1
ATOM 970 C CA . PRO A 1 126 ? 13.414 -13.375 -6.207 1 96.38 126 PRO A CA 1
ATOM 971 C C . PRO A 1 126 ? 12.805 -13.305 -4.812 1 96.38 126 PRO A C 1
ATOM 973 O O . PRO A 1 126 ? 13.461 -13.641 -3.824 1 96.38 126 PRO A O 1
ATOM 976 N N . LEU A 1 127 ? 11.648 -12.836 -4.688 1 97.38 127 LEU A N 1
ATOM 977 C CA . LEU A 1 127 ? 10.969 -12.641 -3.412 1 97.38 127 LEU A CA 1
ATOM 978 C C . LEU A 1 127 ? 9.547 -13.203 -3.461 1 97.38 127 LEU A C 1
ATOM 980 O O . LEU A 1 127 ? 8.773 -12.867 -4.359 1 97.38 127 LEU A O 1
ATOM 984 N N . ASN A 1 128 ? 9.211 -14.07 -2.496 1 98.62 128 ASN A N 1
ATOM 985 C CA . ASN A 1 128 ? 7.898 -14.695 -2.385 1 98.62 128 ASN A CA 1
ATOM 986 C C . ASN A 1 128 ? 7.379 -1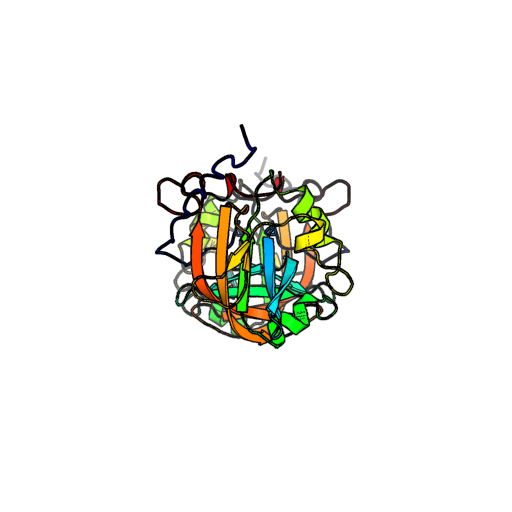4.648 -0.952 1 98.62 128 ASN A C 1
ATOM 988 O O . ASN A 1 128 ? 8.109 -14.953 -0.009 1 98.62 128 ASN A O 1
ATOM 992 N N . ILE A 1 129 ? 6.16 -14.344 -0.805 1 98.88 129 ILE A N 1
ATOM 993 C CA . ILE A 1 129 ? 5.543 -14.219 0.511 1 98.88 129 ILE A CA 1
ATOM 994 C C . ILE A 1 129 ? 4.305 -15.117 0.587 1 98.88 129 ILE A C 1
ATOM 996 O O . ILE A 1 129 ? 3.318 -14.883 -0.113 1 98.88 129 ILE A O 1
ATOM 1000 N N . GLU A 1 130 ? 4.328 -16.109 1.388 1 98.94 130 GLU A N 1
ATOM 1001 C CA . GLU A 1 130 ? 3.176 -16.984 1.615 1 98.94 130 GLU A CA 1
ATOM 1002 C C . GLU A 1 130 ? 2.191 -16.344 2.594 1 98.94 130 GLU A C 1
ATOM 1004 O O . GLU A 1 130 ? 2.578 -15.93 3.688 1 98.94 130 GLU A O 1
ATOM 1009 N N . CYS A 1 131 ? 0.924 -16.391 2.203 1 98.94 131 CYS A N 1
ATOM 1010 C CA . CYS A 1 131 ? -0.056 -15.656 2.99 1 98.94 131 CYS A CA 1
ATOM 1011 C C . CYS A 1 131 ? -1.336 -16.469 3.168 1 98.94 131 CYS A C 1
ATOM 1013 O O . CYS A 1 131 ? -1.807 -17.109 2.227 1 98.94 131 CYS A O 1
ATOM 1015 N N . THR A 1 132 ? -1.881 -16.359 4.348 1 98.94 132 THR A N 1
ATOM 1016 C CA . THR A 1 132 ? -3.193 -16.922 4.641 1 98.94 132 THR A CA 1
ATOM 1017 C C . THR A 1 132 ? -4.207 -15.82 4.918 1 98.94 132 THR A C 1
ATOM 1019 O O . THR A 1 132 ? -3.984 -14.961 5.773 1 98.94 132 THR A O 1
ATOM 1022 N N . VAL A 1 133 ? -5.32 -15.859 4.227 1 98.94 133 VAL A N 1
ATOM 1023 C CA . VAL A 1 133 ? -6.344 -14.82 4.367 1 98.94 133 VAL A CA 1
ATOM 1024 C C . VAL A 1 133 ? -7.055 -14.977 5.711 1 98.94 133 VAL A C 1
ATOM 1026 O O . VAL A 1 133 ? -7.445 -16.078 6.086 1 98.94 133 VAL A O 1
ATOM 1029 N N . THR A 1 134 ? -7.246 -13.883 6.395 1 98.81 134 THR A N 1
ATOM 1030 C CA . THR A 1 134 ? -7.918 -13.906 7.688 1 98.81 134 THR A CA 1
ATOM 1031 C C . THR A 1 134 ? -9.297 -13.266 7.594 1 98.81 134 THR A C 1
ATOM 1033 O O . THR A 1 134 ? -10.219 -13.656 8.312 1 98.81 134 THR A O 1
ATOM 1036 N N . GLU A 1 135 ? -9.469 -12.266 6.805 1 98.56 135 GLU A N 1
ATOM 1037 C CA . GLU A 1 135 ? -10.719 -11.555 6.566 1 98.56 135 GLU A CA 1
ATOM 1038 C C . GLU A 1 135 ? -10.664 -10.75 5.27 1 98.56 135 GLU A C 1
ATOM 1040 O O . GLU A 1 135 ? -9.602 -10.648 4.645 1 98.56 135 GLU A O 1
ATOM 1045 N N . SER A 1 136 ? -11.805 -10.32 4.84 1 98.5 136 SER A N 1
ATOM 1046 C CA . SER A 1 136 ? -11.859 -9.469 3.654 1 98.5 136 SER A CA 1
ATOM 1047 C C . SER A 1 136 ? -12.977 -8.438 3.764 1 98.5 136 SER A C 1
ATOM 1049 O O . SER A 1 136 ? -13.875 -8.578 4.594 1 98.5 136 SER A O 1
ATOM 1051 N N . LEU A 1 137 ? -12.859 -7.348 3.08 1 98.12 137 LEU A N 1
ATOM 1052 C CA . LEU A 1 137 ? -13.898 -6.34 2.91 1 98.12 137 LEU A CA 1
ATOM 1053 C C . LEU A 1 137 ? -13.859 -5.754 1.504 1 98.12 137 LEU A C 1
ATOM 1055 O O . LEU A 1 137 ? -12.828 -5.82 0.825 1 98.12 137 LEU A O 1
ATOM 1059 N N . LYS A 1 138 ? -14.953 -5.203 1.076 1 98.44 138 LYS A N 1
ATOM 1060 C CA . LYS A 1 138 ? -15.031 -4.625 -0.262 1 98.44 138 LYS A CA 1
ATOM 1061 C C . LYS A 1 138 ? -15.586 -3.203 -0.213 1 98.44 138 LYS A C 1
ATOM 1063 O O . LYS A 1 138 ? -16.781 -2.984 -0.445 1 98.44 138 LYS A O 1
ATOM 1068 N N . PRO A 1 139 ? -14.781 -2.238 -0.033 1 98.25 139 PRO A N 1
ATOM 1069 C CA . PRO A 1 139 ? -15.25 -0.855 0.08 1 98.25 139 PRO A CA 1
ATOM 1070 C C . PRO A 1 139 ? -15.625 -0.246 -1.27 1 98.25 139 PRO A C 1
ATOM 1072 O O . PRO A 1 139 ? -16.359 0.739 -1.323 1 98.25 139 PRO A O 1
ATOM 1075 N N . GLY A 1 140 ? -15.172 -0.731 -2.334 1 98.38 140 GLY A N 1
ATOM 1076 C CA . GLY A 1 140 ? -15.383 -0.238 -3.686 1 98.38 140 GLY A CA 1
ATOM 1077 C C . GLY A 1 140 ? -15.172 -1.3 -4.75 1 98.38 140 GLY A C 1
ATOM 1078 O O . GLY A 1 140 ? -15.758 -2.383 -4.676 1 98.38 140 GLY A O 1
ATOM 1079 N N . THR A 1 141 ? -14.352 -1.014 -5.734 1 98.69 141 THR A N 1
ATOM 1080 C CA . THR A 1 141 ? -14.188 -1.893 -6.887 1 98.69 141 THR A CA 1
ATOM 1081 C C . THR A 1 141 ? -13.445 -3.168 -6.496 1 98.69 141 THR A C 1
ATOM 1083 O O . THR A 1 141 ? -13.656 -4.223 -7.094 1 98.69 141 THR A O 1
ATOM 1086 N N . HIS A 1 142 ? -12.531 -3.096 -5.59 1 98.81 142 HIS A N 1
ATOM 1087 C CA . HIS A 1 142 ? -11.711 -4.234 -5.203 1 98.81 142 HIS A CA 1
ATOM 1088 C C . HIS A 1 142 ? -12.211 -4.863 -3.908 1 98.81 142 HIS A C 1
ATOM 1090 O O . HIS A 1 142 ? -12.656 -4.156 -3.004 1 98.81 142 HIS A O 1
ATOM 1096 N N . GLU A 1 143 ? -12.172 -6.156 -3.824 1 98.88 143 GLU A N 1
ATOM 1097 C CA . GLU A 1 143 ? -12.18 -6.801 -2.516 1 98.88 143 GLU A CA 1
ATOM 1098 C C . GLU A 1 143 ? -10.781 -6.863 -1.92 1 98.88 143 GLU A C 1
ATOM 1100 O O . GLU A 1 143 ? -9.828 -7.246 -2.602 1 98.88 143 GLU A O 1
ATOM 1105 N N . LEU A 1 144 ? -10.711 -6.371 -0.744 1 98.88 144 LEU A N 1
ATOM 1106 C CA . LEU A 1 144 ? -9.445 -6.336 -0.021 1 98.88 144 LEU A CA 1
ATOM 1107 C C . LEU A 1 144 ? -9.281 -7.578 0.849 1 98.88 144 LEU A C 1
ATOM 1109 O O . LEU A 1 144 ? -10.023 -7.766 1.816 1 98.88 144 LEU A O 1
ATOM 1113 N N . PHE A 1 145 ? -8.352 -8.438 0.524 1 98.94 145 PHE A N 1
ATOM 1114 C CA . PHE A 1 145 ? -8.039 -9.617 1.322 1 98.94 145 PHE A CA 1
ATOM 1115 C C . PHE A 1 145 ? -6.934 -9.32 2.326 1 98.94 145 PHE A C 1
ATOM 1117 O O . PHE A 1 145 ? -5.793 -9.047 1.941 1 98.94 145 PHE A O 1
ATOM 1124 N N . ILE A 1 146 ? -7.25 -9.32 3.549 1 98.94 146 ILE A N 1
ATOM 1125 C CA . ILE A 1 146 ? -6.293 -9.18 4.641 1 98.94 146 ILE A CA 1
ATOM 1126 C C . ILE A 1 146 ? -5.707 -10.547 4.988 1 98.94 146 ILE A C 1
ATOM 1128 O O . ILE A 1 146 ? -6.445 -11.516 5.199 1 98.94 146 ILE A O 1
ATOM 1132 N N . ALA A 1 147 ? -4.398 -10.609 5.062 1 98.94 147 ALA A N 1
ATOM 1133 C CA . ALA A 1 147 ? -3.795 -11.938 5.176 1 98.94 147 ALA A CA 1
ATOM 1134 C C . ALA A 1 147 ? -2.596 -11.914 6.117 1 98.94 147 ALA A C 1
ATOM 1136 O O . ALA A 1 147 ? -1.845 -10.938 6.156 1 98.94 147 ALA A O 1
ATOM 1137 N N . LYS A 1 148 ? -2.439 -12.945 6.805 1 98.88 148 LYS A N 1
ATOM 1138 C CA . LYS A 1 148 ? -1.269 -13.18 7.648 1 98.88 148 LYS A CA 1
ATOM 1139 C C . LYS A 1 148 ? -0.076 -13.641 6.816 1 98.88 148 LYS A C 1
ATOM 1141 O O . LYS A 1 148 ? -0.216 -14.508 5.953 1 98.88 148 LYS A O 1
ATOM 1146 N N . VAL A 1 149 ? 1.071 -13.055 7.059 1 98.88 149 VAL A N 1
ATOM 1147 C CA . VAL A 1 149 ? 2.311 -13.5 6.43 1 98.88 149 VAL A CA 1
ATOM 1148 C C . VAL A 1 149 ? 2.822 -14.758 7.133 1 98.88 149 VAL A C 1
ATOM 1150 O O . VAL A 1 149 ? 3.16 -14.719 8.32 1 98.88 149 VAL A O 1
ATOM 1153 N N . GLU A 1 150 ? 2.908 -15.789 6.375 1 98.88 150 GLU A N 1
ATOM 1154 C CA . GLU A 1 150 ? 3.311 -17.062 6.965 1 98.88 150 GLU A CA 1
ATOM 1155 C C . GLU A 1 150 ? 4.809 -17.297 6.797 1 98.88 150 GLU A C 1
ATOM 1157 O O . GLU A 1 150 ? 5.477 -17.766 7.727 1 98.88 150 GLU A O 1
ATOM 1162 N N . LYS A 1 151 ? 5.285 -17.031 5.641 1 98.69 151 LYS A N 1
ATOM 1163 C CA . LYS A 1 151 ? 6.684 -17.281 5.312 1 98.69 151 LYS A CA 1
ATOM 1164 C C . LYS A 1 151 ? 7.16 -16.375 4.188 1 98.69 151 LYS A C 1
ATOM 1166 O O . LYS A 1 151 ? 6.438 -16.141 3.217 1 98.69 151 LYS A O 1
ATOM 1171 N N . VAL A 1 152 ? 8.352 -15.891 4.32 1 98.56 152 VAL A N 1
ATOM 1172 C CA . VAL A 1 152 ? 8.969 -15.023 3.318 1 98.56 152 VAL A CA 1
ATOM 1173 C C . VAL A 1 152 ? 10.227 -15.695 2.768 1 98.56 152 VAL A C 1
ATOM 1175 O O . VAL A 1 152 ? 11.141 -16.031 3.523 1 98.56 152 VAL A O 1
ATOM 1178 N N . HIS A 1 153 ? 10.25 -15.883 1.466 1 97.88 153 HIS A N 1
ATOM 1179 C CA . HIS A 1 153 ? 11.391 -16.438 0.745 1 97.88 153 HIS A CA 1
ATOM 1180 C C . HIS A 1 153 ? 12.102 -15.367 -0.076 1 97.88 153 HIS A C 1
ATOM 1182 O O . HIS A 1 153 ? 11.484 -14.727 -0.933 1 97.88 153 HIS A O 1
ATOM 1188 N N . CYS A 1 154 ? 13.367 -15.203 0.152 1 97.38 154 CYS A N 1
ATOM 1189 C CA . CYS A 1 154 ? 14.086 -14.164 -0.574 1 97.38 154 CYS A CA 1
ATOM 1190 C C . CYS A 1 154 ? 15.469 -14.648 -0.993 1 97.38 154 CYS A C 1
ATOM 1192 O O . CYS A 1 154 ? 16.172 -15.281 -0.205 1 97.38 154 CYS A O 1
ATOM 1194 N N . LEU A 1 155 ? 15.836 -14.359 -2.285 1 96.19 155 LEU A N 1
ATOM 1195 C CA . LEU A 1 155 ? 17.219 -14.57 -2.697 1 96.19 155 LEU A CA 1
ATOM 1196 C C . LEU A 1 155 ? 18.156 -13.648 -1.918 1 96.19 155 LEU A C 1
ATOM 1198 O O . LEU A 1 155 ? 17.875 -12.469 -1.734 1 96.19 155 LEU A O 1
ATOM 1202 N N . GLU A 1 156 ? 19.219 -14.141 -1.537 1 93.94 156 GLU A N 1
ATOM 1203 C CA . GLU A 1 156 ? 20.156 -13.422 -0.671 1 93.94 156 GLU A CA 1
ATOM 1204 C C . GLU A 1 156 ? 20.656 -12.141 -1.342 1 93.94 156 GLU A C 1
ATOM 1206 O O . GLU A 1 156 ? 20.891 -11.141 -0.67 1 93.94 156 GLU A O 1
ATOM 1211 N N . GLU A 1 157 ? 20.875 -12.18 -2.617 1 93.5 157 GLU A N 1
ATOM 1212 C CA . GLU A 1 157 ? 21.438 -11.039 -3.342 1 93.5 157 GLU A CA 1
ATOM 1213 C C . GLU A 1 157 ? 20.469 -9.859 -3.322 1 93.5 157 GLU A C 1
ATOM 1215 O O . GLU A 1 157 ? 20.844 -8.742 -3.701 1 93.5 157 GLU A O 1
ATOM 1220 N N . TYR A 1 158 ? 19.281 -10.055 -2.809 1 94.06 158 TYR A N 1
ATOM 1221 C CA . TYR A 1 158 ? 18.281 -8.984 -2.75 1 94.06 158 TYR A CA 1
ATOM 1222 C C . TYR A 1 158 ? 18.125 -8.477 -1.324 1 94.06 158 TYR A C 1
ATOM 1224 O O . TYR A 1 158 ? 17.25 -7.648 -1.052 1 94.06 158 TYR A O 1
ATOM 1232 N N . LEU A 1 159 ? 18.922 -8.961 -0.479 1 93.56 159 LEU A N 1
ATOM 1233 C CA . LEU A 1 159 ? 18.938 -8.477 0.895 1 93.56 159 LEU A CA 1
ATOM 1234 C C . LEU A 1 159 ? 20.047 -7.441 1.088 1 93.56 159 LEU A C 1
ATOM 1236 O O . LEU A 1 159 ? 21.141 -7.59 0.534 1 93.56 159 LEU A O 1
ATOM 1240 N N . GLY A 1 160 ? 19.734 -6.422 1.824 1 90.5 160 GLY A N 1
ATOM 1241 C CA . GLY A 1 160 ? 20.75 -5.438 2.184 1 90.5 160 GLY A CA 1
ATOM 1242 C C . GLY A 1 160 ? 21.625 -5.887 3.334 1 90.5 160 GLY A C 1
ATOM 1243 O O . GLY A 1 160 ? 21.5 -7.016 3.814 1 90.5 160 GLY A O 1
ATOM 1244 N N . ALA A 1 161 ? 22.406 -4.914 3.816 1 87.81 161 ALA A N 1
ATOM 1245 C CA . ALA A 1 161 ? 23.375 -5.184 4.879 1 87.81 161 ALA A CA 1
ATOM 1246 C C . ALA A 1 161 ? 22.672 -5.453 6.207 1 87.81 161 ALA A C 1
ATOM 1248 O O . ALA A 1 161 ? 23.188 -6.188 7.051 1 87.81 161 ALA A O 1
ATOM 1249 N N . THR A 1 162 ? 21.516 -4.945 6.375 1 87.06 162 THR A N 1
ATOM 1250 C CA . THR A 1 162 ? 20.766 -5.098 7.617 1 87.06 162 THR A CA 1
ATOM 1251 C C . THR A 1 162 ? 19.938 -6.379 7.594 1 87.06 162 THR A C 1
ATOM 1253 O O . THR A 1 162 ? 19.281 -6.711 8.578 1 87.06 162 THR A O 1
ATOM 1256 N N . GLY A 1 163 ? 19.953 -7.027 6.434 1 88.56 163 GLY A N 1
ATOM 1257 C CA . GLY A 1 163 ? 19.125 -8.219 6.309 1 88.56 163 GLY A CA 1
ATOM 1258 C C . GLY A 1 163 ? 17.719 -7.93 5.844 1 88.56 163 GLY A C 1
ATOM 1259 O O . GLY A 1 163 ? 16.891 -8.844 5.734 1 88.56 163 GLY A O 1
ATOM 1260 N N . LYS A 1 164 ? 17.5 -6.684 5.656 1 91.38 164 LYS A N 1
ATOM 1261 C CA . LYS A 1 164 ? 16.203 -6.297 5.129 1 91.38 164 LYS A CA 1
ATOM 1262 C C . LYS A 1 164 ? 16.188 -6.312 3.604 1 91.38 164 LYS A C 1
ATOM 1264 O O . LYS A 1 164 ? 17.25 -6.25 2.973 1 91.38 164 LYS A O 1
ATOM 1269 N N . ILE A 1 165 ? 15.062 -6.438 3.02 1 94.25 165 ILE A N 1
ATOM 1270 C CA . ILE A 1 165 ? 14.906 -6.484 1.568 1 94.25 165 ILE A CA 1
ATOM 1271 C C . ILE A 1 165 ? 15.398 -5.176 0.954 1 94.25 165 ILE A C 1
ATOM 1273 O O . ILE A 1 165 ? 15.055 -4.09 1.434 1 94.25 165 ILE A O 1
ATOM 1277 N N . ASP A 1 166 ? 16.25 -5.234 -0.033 1 93.38 166 ASP A N 1
ATOM 1278 C CA . ASP A 1 166 ? 16.703 -4.086 -0.809 1 93.38 166 ASP A CA 1
ATOM 1279 C C . ASP A 1 166 ? 15.781 -3.828 -2 1 93.38 166 ASP A C 1
ATOM 1281 O O . ASP A 1 166 ? 16.016 -4.352 -3.092 1 93.38 166 ASP A O 1
ATOM 1285 N N . TRP A 1 167 ? 14.859 -2.971 -1.882 1 91.44 167 TRP A N 1
ATOM 1286 C CA . TRP A 1 167 ? 13.805 -2.744 -2.869 1 91.44 167 TRP A CA 1
ATOM 1287 C C . TRP A 1 167 ? 14.367 -2.057 -4.109 1 91.44 167 TRP A C 1
ATOM 1289 O O . TRP A 1 167 ? 13.719 -2.039 -5.16 1 91.44 167 TRP A O 1
ATOM 1299 N N . SER A 1 168 ? 15.531 -1.452 -3.994 1 87.81 168 SER A N 1
ATOM 1300 C CA . SER A 1 168 ? 16.141 -0.832 -5.164 1 87.81 168 SER A CA 1
ATOM 1301 C C . SER A 1 168 ? 16.547 -1.88 -6.195 1 87.81 168 SER A C 1
ATOM 1303 O O . SER A 1 168 ? 16.781 -1.553 -7.359 1 87.81 168 SER A O 1
ATOM 1305 N N . LYS A 1 169 ? 16.594 -3.143 -5.781 1 88.44 169 LYS A N 1
ATOM 1306 C CA . LYS A 1 169 ? 17.031 -4.223 -6.66 1 88.44 169 LYS A CA 1
ATOM 1307 C C . LYS A 1 169 ? 15.844 -4.977 -7.246 1 88.44 169 LYS A C 1
ATOM 1309 O O . LYS A 1 169 ? 16.016 -5.828 -8.125 1 88.44 169 LYS A O 1
ATOM 1314 N N . ILE A 1 170 ? 14.695 -4.707 -6.723 1 87.25 170 ILE A N 1
ATOM 1315 C CA . ILE A 1 170 ? 13.508 -5.457 -7.105 1 87.25 170 ILE A CA 1
ATOM 1316 C C . ILE A 1 170 ? 12.664 -4.629 -8.07 1 87.25 170 ILE A C 1
ATOM 1318 O O . ILE A 1 170 ? 12.586 -3.404 -7.945 1 87.25 170 ILE A O 1
ATOM 1322 N N . GLY A 1 171 ? 12.055 -5.203 -8.977 1 82.81 171 GLY A N 1
ATOM 1323 C CA . GLY A 1 171 ? 11.125 -4.516 -9.859 1 82.81 171 GLY A CA 1
ATOM 1324 C C . GLY A 1 171 ? 11.43 -4.734 -11.328 1 82.81 171 GLY A C 1
ATOM 1325 O O . GLY A 1 171 ? 12.492 -5.25 -11.68 1 82.81 171 GLY A O 1
ATOM 1326 N N . ILE A 1 172 ? 10.297 -4.336 -12.102 1 79.94 172 ILE A N 1
ATOM 1327 C CA . ILE A 1 172 ? 10.375 -4.453 -13.555 1 79.94 172 ILE A CA 1
ATOM 1328 C C . ILE A 1 172 ? 10.883 -3.145 -14.148 1 79.94 172 ILE A C 1
ATOM 1330 O O . ILE A 1 172 ? 10.32 -2.078 -13.898 1 79.94 172 ILE A O 1
ATOM 1334 N N . LYS A 1 173 ? 12.18 -2.789 -14.18 1 61.75 173 LYS A N 1
ATOM 1335 C CA . LYS A 1 173 ? 12.711 -1.56 -14.766 1 61.75 173 LYS A CA 1
ATOM 1336 C C . LYS A 1 173 ? 12.469 -1.513 -16.266 1 61.75 173 LYS A C 1
ATOM 1338 O O . LYS A 1 173 ? 12.383 -2.555 -16.922 1 61.75 173 LYS A O 1
ATOM 1343 N N . MET B 1 1 ? 25.281 -33.594 -24.969 1 31.16 1 MET B N 1
ATOM 1344 C CA . MET B 1 1 ? 25.5 -33 -23.656 1 31.16 1 MET B CA 1
ATOM 1345 C C . MET B 1 1 ? 24.266 -32.219 -23.203 1 31.16 1 MET B C 1
ATOM 1347 O O . MET B 1 1 ? 23.938 -31.172 -23.766 1 31.16 1 MET B O 1
ATOM 1351 N N . SER B 1 2 ? 23.094 -32.75 -22.766 1 33.69 2 SER B N 1
ATOM 1352 C CA . SER B 1 2 ? 21.656 -32.562 -22.609 1 33.69 2 SER B CA 1
ATOM 1353 C C . SER B 1 2 ? 21.359 -31.344 -21.734 1 33.69 2 SER B C 1
ATOM 1355 O O . SER B 1 2 ? 22.125 -31.016 -20.828 1 33.69 2 SER B O 1
ATOM 1357 N N . LYS B 1 3 ? 20.797 -30.266 -22.141 1 36.56 3 LYS B N 1
ATOM 1358 C CA . LYS B 1 3 ? 20.359 -28.984 -21.578 1 36.56 3 LYS B CA 1
ATOM 1359 C C . LYS B 1 3 ? 19.828 -29.156 -20.156 1 36.56 3 LYS B C 1
ATOM 1361 O O . LYS B 1 3 ? 19.031 -28.344 -19.688 1 36.56 3 LYS B O 1
ATOM 1366 N N . SER B 1 4 ? 19.891 -30.203 -19.406 1 35.72 4 SER B N 1
ATOM 1367 C CA . SER B 1 4 ? 19.859 -30.562 -17.984 1 35.72 4 SER B CA 1
ATOM 1368 C C . SER B 1 4 ? 20.609 -29.531 -17.141 1 35.72 4 SER B C 1
ATOM 1370 O O . SER B 1 4 ? 21.125 -29.859 -16.078 1 35.72 4 SER B O 1
ATOM 1372 N N . ALA B 1 5 ? 21.219 -28.484 -17.578 1 37.38 5 ALA B N 1
ATOM 1373 C CA . ALA B 1 5 ? 21.906 -27.375 -16.922 1 37.38 5 ALA B CA 1
ATOM 1374 C C . ALA B 1 5 ? 21.234 -27.016 -15.594 1 37.38 5 ALA B C 1
ATOM 1376 O O . ALA B 1 5 ? 20 -26.922 -15.531 1 37.38 5 ALA B O 1
ATOM 1377 N N . ILE B 1 6 ? 21.766 -27.25 -14.336 1 38.91 6 ILE B N 1
ATOM 1378 C CA . ILE B 1 6 ? 21.547 -27.125 -12.898 1 38.91 6 ILE B CA 1
ATOM 1379 C C . ILE B 1 6 ? 20.875 -25.781 -12.602 1 38.91 6 ILE B C 1
ATOM 1381 O O . ILE B 1 6 ? 21.469 -24.719 -12.781 1 38.91 6 ILE B O 1
ATOM 1385 N N . HIS B 1 7 ? 19.719 -25.406 -13.18 1 42.81 7 HIS B N 1
ATOM 1386 C CA . HIS B 1 7 ? 19.031 -24.312 -12.508 1 42.81 7 HIS B CA 1
ATOM 1387 C C . HIS B 1 7 ? 19.406 -24.25 -11.031 1 42.81 7 HIS B C 1
ATOM 1389 O O . HIS B 1 7 ? 19 -25.109 -10.242 1 42.81 7 HIS B O 1
ATOM 1395 N N . GLN B 1 8 ? 20.672 -24.297 -10.766 1 40.25 8 GLN B N 1
ATOM 1396 C CA . GLN B 1 8 ? 21.078 -23.984 -9.398 1 40.25 8 GLN B CA 1
ATOM 1397 C C . GLN B 1 8 ? 19.953 -23.266 -8.656 1 40.25 8 GLN B C 1
ATOM 1399 O O . GLN B 1 8 ? 19.609 -22.125 -8.992 1 40.25 8 GLN B O 1
ATOM 1404 N N . LYS B 1 9 ? 18.844 -23.984 -8.391 1 51.06 9 LYS B N 1
ATOM 1405 C CA . LYS B 1 9 ? 17.734 -23.562 -7.535 1 51.06 9 LYS B CA 1
ATOM 1406 C C . LYS B 1 9 ? 18.219 -22.609 -6.445 1 51.06 9 LYS B C 1
ATOM 1408 O O . LYS B 1 9 ? 18.844 -23.031 -5.477 1 51.06 9 LYS B O 1
ATOM 1413 N N . ILE B 1 10 ? 18.797 -21.578 -6.875 1 62.66 10 ILE B N 1
ATOM 1414 C CA . ILE B 1 10 ? 19.266 -20.641 -5.855 1 62.66 10 ILE B CA 1
ATOM 1415 C C . ILE B 1 10 ? 18.281 -20.625 -4.684 1 62.66 10 ILE B C 1
ATOM 1417 O O . ILE B 1 10 ? 17.078 -20.422 -4.867 1 62.66 10 ILE B O 1
ATOM 1421 N N . MET B 1 11 ? 18.672 -21.375 -3.746 1 83.06 11 MET B N 1
ATOM 1422 C CA . MET B 1 11 ? 17.922 -21.531 -2.508 1 83.06 11 MET B CA 1
ATOM 1423 C C . MET B 1 11 ? 17.609 -20.188 -1.881 1 83.06 11 MET B C 1
ATOM 1425 O O . MET B 1 11 ? 18.5 -19.359 -1.706 1 83.06 11 MET B O 1
ATOM 1429 N N . LYS B 1 12 ? 16.391 -19.906 -1.839 1 91.94 12 LYS B N 1
ATOM 1430 C CA . LYS B 1 12 ? 15.961 -18.703 -1.157 1 91.94 12 LYS B CA 1
ATOM 1431 C C . LYS B 1 12 ? 16.031 -18.859 0.358 1 91.94 12 LYS B C 1
ATOM 1433 O O . LYS B 1 12 ? 15.836 -19.953 0.881 1 91.94 12 LYS B O 1
ATOM 1438 N N . LYS B 1 13 ? 16.438 -17.875 0.949 1 92.75 13 LYS B N 1
ATOM 1439 C CA . LYS B 1 13 ? 16.438 -17.812 2.408 1 92.75 13 LYS B CA 1
ATOM 1440 C C . LYS B 1 13 ? 15.07 -17.422 2.951 1 92.75 13 LYS B C 1
ATOM 1442 O O . LYS B 1 13 ? 14.383 -16.578 2.363 1 92.75 13 LYS B O 1
ATOM 1447 N N . GLU B 1 14 ? 14.789 -18.047 4.043 1 95.69 14 GLU B N 1
ATOM 1448 C CA . GLU B 1 14 ? 13.617 -17.578 4.781 1 95.69 14 GLU B CA 1
ATOM 1449 C C . GLU B 1 14 ? 13.953 -16.375 5.652 1 95.69 14 GLU B C 1
ATOM 1451 O O . GLU B 1 14 ? 14.945 -16.391 6.387 1 95.69 14 GLU B O 1
ATOM 1456 N N . LEU B 1 15 ? 13.133 -15.375 5.559 1 95.19 15 LEU B N 1
ATOM 1457 C CA . LEU B 1 15 ? 13.367 -14.203 6.398 1 95.19 15 LEU B CA 1
ATOM 1458 C C . LEU B 1 15 ? 12.727 -14.383 7.77 1 95.19 15 LEU B C 1
ATOM 1460 O O . LEU B 1 15 ? 11.562 -14.789 7.863 1 95.19 15 LEU B O 1
ATOM 1464 N N . GLU B 1 16 ? 13.461 -14.062 8.766 1 91.5 16 GLU B N 1
ATOM 1465 C CA . GLU B 1 16 ? 12.961 -14.164 10.133 1 91.5 16 GLU B CA 1
ATOM 1466 C C . GLU B 1 16 ? 11.969 -13.047 10.445 1 91.5 16 GLU B C 1
ATOM 1468 O O . GLU B 1 16 ? 10.922 -13.289 11.062 1 91.5 16 GLU B O 1
ATOM 1473 N N . ASN B 1 17 ? 12.398 -11.891 10.062 1 93.06 17 ASN B N 1
ATOM 1474 C CA . ASN B 1 17 ? 11.492 -10.758 10.234 1 93.06 17 ASN B CA 1
ATOM 1475 C C . ASN B 1 17 ? 10.508 -10.641 9.078 1 93.06 17 ASN B C 1
ATOM 1477 O O . ASN B 1 17 ? 10.898 -10.336 7.949 1 93.06 17 ASN B O 1
ATOM 1481 N N . LYS B 1 18 ? 9.258 -10.781 9.32 1 95.94 18 LYS B N 1
ATOM 1482 C CA . LYS B 1 18 ? 8.219 -10.82 8.289 1 95.94 18 LYS B CA 1
ATOM 1483 C C . LYS B 1 18 ? 7.527 -9.469 8.156 1 95.94 18 LYS B C 1
ATOM 1485 O O . LYS B 1 18 ? 6.754 -9.258 7.223 1 95.94 18 LYS B O 1
ATOM 1490 N N . ALA B 1 19 ? 7.82 -8.609 9.164 1 95.69 19 ALA B N 1
ATOM 1491 C CA . ALA B 1 19 ? 7.168 -7.305 9.117 1 95.69 19 ALA B CA 1
ATOM 1492 C C . ALA B 1 19 ? 7.672 -6.484 7.938 1 95.69 19 ALA B C 1
ATOM 1494 O O . ALA B 1 19 ? 8.844 -6.57 7.57 1 95.69 19 ALA B O 1
ATOM 1495 N N . CYS B 1 20 ? 6.766 -5.742 7.293 1 96.19 20 CYS B N 1
ATOM 1496 C CA . CYS B 1 20 ? 7.105 -4.809 6.223 1 96.19 20 CYS B CA 1
ATOM 1497 C C . CYS B 1 20 ? 7.75 -5.539 5.051 1 96.19 20 CYS B C 1
ATOM 1499 O O . CYS B 1 20 ? 8.797 -5.117 4.555 1 96.19 20 CYS B O 1
ATOM 1501 N N . CYS B 1 21 ? 7.129 -6.613 4.629 1 96.38 21 CYS B N 1
ATOM 1502 C CA . CYS B 1 21 ? 7.711 -7.453 3.586 1 96.38 21 CYS B CA 1
ATOM 1503 C C . CYS B 1 21 ? 7.168 -7.07 2.215 1 96.38 21 CYS B C 1
ATOM 1505 O O . CYS B 1 21 ? 7.484 -7.723 1.216 1 96.38 21 CYS B O 1
ATOM 1507 N N . VAL B 1 22 ? 6.359 -6.031 2.158 1 96.56 22 VAL B N 1
ATOM 1508 C CA . VAL B 1 22 ? 5.859 -5.492 0.897 1 96.56 22 VAL B CA 1
ATOM 1509 C C . VAL B 1 22 ? 6.434 -4.094 0.67 1 96.56 22 VAL B C 1
ATOM 1511 O O . VAL B 1 22 ? 6.461 -3.271 1.588 1 96.56 22 VAL B O 1
ATOM 1514 N N . GLY B 1 23 ? 6.859 -3.912 -0.56 1 93.75 23 GLY B N 1
ATOM 1515 C CA . GLY B 1 23 ? 7.441 -2.623 -0.889 1 93.75 23 GLY B CA 1
ATOM 1516 C C . GLY B 1 23 ? 7.523 -2.367 -2.383 1 93.75 23 GLY B C 1
ATOM 1517 O O . GLY B 1 23 ? 7.055 -3.18 -3.182 1 93.75 23 GLY B O 1
ATOM 1518 N N . PRO B 1 24 ? 8.148 -1.29 -2.713 1 89.56 24 PRO B N 1
ATOM 1519 C CA . PRO B 1 24 ? 8.508 -0.163 -1.852 1 89.56 24 PRO B CA 1
ATOM 1520 C C . PRO B 1 24 ? 7.301 0.471 -1.165 1 89.56 24 PRO B C 1
ATOM 1522 O O . PRO B 1 24 ? 6.191 0.432 -1.701 1 89.56 24 PRO B O 1
ATOM 1525 N N . MET B 1 25 ? 7.57 1.045 -0.021 1 92 25 MET B N 1
ATOM 1526 C CA . MET B 1 25 ? 6.508 1.708 0.729 1 92 25 MET B CA 1
ATOM 1527 C C . MET B 1 25 ? 6.48 3.203 0.428 1 92 25 MET B C 1
ATOM 1529 O O . MET B 1 25 ? 7.531 3.836 0.306 1 92 25 MET B O 1
ATOM 1533 N N . PRO B 1 26 ? 5.281 3.789 0.366 1 92.25 26 PRO B N 1
ATOM 1534 C CA . PRO B 1 26 ? 5.203 5.238 0.181 1 92.25 26 PRO B CA 1
ATOM 1535 C C . PRO B 1 26 ? 5.75 6.016 1.375 1 92.25 26 PRO B C 1
ATOM 1537 O O . PRO B 1 26 ? 5.609 5.578 2.52 1 92.25 26 PRO B O 1
ATOM 1540 N N . GLU B 1 27 ? 6.324 7.129 1.075 1 92.69 27 GLU B N 1
ATOM 1541 C CA . GLU B 1 27 ? 6.734 8.102 2.086 1 92.69 27 GLU B CA 1
ATOM 1542 C C . GLU B 1 27 ? 5.727 9.242 2.199 1 92.69 27 GLU B C 1
ATOM 1544 O O . GLU B 1 27 ? 5.855 10.258 1.521 1 92.69 27 GLU B O 1
ATOM 1549 N N . ALA B 1 28 ? 4.824 9.055 3.053 1 97.19 28 ALA B N 1
ATOM 1550 C CA . ALA B 1 28 ? 3.725 10.008 3.105 1 97.19 28 ALA B CA 1
ATOM 1551 C C . ALA B 1 28 ? 3.562 10.586 4.512 1 97.19 28 ALA B C 1
ATOM 1553 O O . ALA B 1 28 ? 3.994 9.969 5.492 1 97.19 28 ALA B O 1
ATOM 1554 N N . ILE B 1 29 ? 2.994 11.727 4.535 1 98.56 29 ILE B N 1
ATOM 1555 C CA . ILE B 1 29 ? 2.582 12.406 5.762 1 98.56 29 ILE B CA 1
ATOM 1556 C C . ILE B 1 29 ? 1.061 12.531 5.793 1 98.56 29 ILE B C 1
ATOM 1558 O O . ILE B 1 29 ? 0.444 12.93 4.797 1 98.56 29 ILE B O 1
ATOM 1562 N N . VAL B 1 30 ? 0.502 12.164 6.902 1 98.94 30 VAL B N 1
ATOM 1563 C CA . VAL B 1 30 ? -0.933 12.352 7.086 1 98.94 30 VAL B CA 1
ATOM 1564 C C . VAL B 1 30 ? -1.182 13.5 8.062 1 98.94 30 VAL B C 1
ATOM 1566 O O . VAL B 1 30 ? -0.674 13.492 9.188 1 98.94 30 VAL B O 1
ATOM 1569 N N . SER B 1 31 ? -1.891 14.523 7.605 1 98.94 31 SER B N 1
ATOM 1570 C CA . SER B 1 31 ? -2.248 15.656 8.453 1 98.94 31 SER B CA 1
ATOM 1571 C C . SER B 1 31 ? -3.711 15.594 8.875 1 98.94 31 SER B C 1
ATOM 1573 O O . SER B 1 31 ? -4.574 15.195 8.086 1 98.94 31 SER B O 1
ATOM 1575 N N . VAL B 1 32 ? -3.949 15.953 10.102 1 98.88 32 VAL B N 1
ATOM 1576 C CA . VAL B 1 32 ? -5.254 15.797 10.734 1 98.88 32 VAL B CA 1
ATOM 1577 C C . VAL B 1 32 ? -5.562 17.016 11.594 1 98.88 32 VAL B C 1
ATOM 1579 O O . VAL B 1 32 ? -4.68 17.828 11.859 1 98.88 32 VAL B O 1
ATOM 1582 N N . ARG B 1 33 ? -6.855 17.125 11.953 1 98.69 33 ARG B N 1
ATOM 1583 C CA . ARG B 1 33 ? -7.336 18.172 12.844 1 98.69 33 ARG B CA 1
ATOM 1584 C C . ARG B 1 33 ? -8.297 17.609 13.883 1 98.69 33 ARG B C 1
ATOM 1586 O O . ARG B 1 33 ? -9.156 16.797 13.562 1 98.69 33 ARG B O 1
ATOM 1593 N N . ASP B 1 34 ? -8.156 18.062 15.133 1 97.12 34 ASP B N 1
ATOM 1594 C CA . ASP B 1 34 ? -9.102 17.609 16.156 1 97.12 34 ASP B CA 1
ATOM 1595 C C . ASP B 1 34 ? -10.312 18.531 16.219 1 97.12 34 ASP B C 1
ATOM 1597 O O . ASP B 1 34 ? -10.422 19.484 15.445 1 97.12 34 ASP B O 1
ATOM 1601 N N . LYS B 1 35 ? -11.234 18.266 17.078 1 95.81 35 LYS B N 1
ATOM 1602 C CA . LYS B 1 35 ? -12.5 18.969 17.172 1 95.81 35 LYS B CA 1
ATOM 1603 C C . LYS B 1 35 ? -12.281 20.406 17.656 1 95.81 35 LYS B C 1
ATOM 1605 O O . LYS B 1 35 ? -13.133 21.281 17.438 1 95.81 35 LYS B O 1
ATOM 1610 N N . GLU B 1 36 ? -11.211 20.656 18.344 1 95.75 36 GLU B N 1
ATOM 1611 C CA . GLU B 1 36 ? -10.914 21.984 18.875 1 95.75 36 GLU B CA 1
ATOM 1612 C C . GLU B 1 36 ? -10.195 22.844 17.828 1 95.75 36 GLU B C 1
ATOM 1614 O O . GLU B 1 36 ? -9.938 24.031 18.062 1 95.75 36 GLU B O 1
ATOM 1619 N N . GLY B 1 37 ? -9.828 22.266 16.734 1 96.88 37 GLY B N 1
ATOM 1620 C CA . GLY B 1 37 ? -9.219 23 15.641 1 96.88 37 GLY B CA 1
ATOM 1621 C C . GLY B 1 37 ? -7.703 22.906 15.633 1 96.88 37 GLY B C 1
ATOM 1622 O O . GLY B 1 37 ? -7.039 23.594 14.852 1 96.88 37 GLY B O 1
ATOM 1623 N N . ASN B 1 38 ? -7.148 22.078 16.5 1 97 38 ASN B N 1
ATOM 1624 C CA . ASN B 1 38 ? -5.699 21.891 16.531 1 97 38 ASN B CA 1
ATOM 1625 C C . ASN B 1 38 ? -5.234 20.938 15.43 1 97 38 ASN B C 1
ATOM 1627 O O . ASN B 1 38 ? -5.816 19.875 15.227 1 97 38 ASN B O 1
ATOM 1631 N N . ASN B 1 39 ? -4.16 21.344 14.773 1 98.5 39 ASN B N 1
ATOM 1632 C CA . ASN B 1 39 ? -3.582 20.547 13.703 1 98.5 39 ASN B CA 1
ATOM 1633 C C . ASN B 1 39 ? -2.512 19.594 14.227 1 98.5 39 ASN B C 1
ATOM 1635 O O . ASN B 1 39 ? -1.834 19.891 15.211 1 98.5 39 ASN B O 1
ATOM 1639 N N . ASN B 1 40 ? -2.328 18.484 13.609 1 98.75 40 ASN B N 1
ATOM 1640 C CA . ASN B 1 40 ? -1.223 17.547 13.789 1 98.75 40 ASN B CA 1
ATOM 1641 C C . ASN B 1 40 ? -0.905 16.797 12.492 1 98.75 40 ASN B C 1
ATOM 1643 O O . ASN B 1 40 ? -1.646 16.906 11.516 1 98.75 40 ASN B O 1
ATOM 1647 N N . ALA B 1 41 ? 0.257 16.172 12.492 1 98.81 41 ALA B N 1
ATOM 1648 C CA . ALA B 1 41 ? 0.657 15.367 11.344 1 98.81 41 ALA B CA 1
ATOM 1649 C C . ALA B 1 41 ? 1.603 14.242 11.766 1 98.81 41 ALA B C 1
ATOM 1651 O O . ALA B 1 41 ? 2.309 14.367 12.766 1 98.81 41 ALA B O 1
ATOM 1652 N N . LEU B 1 42 ? 1.59 13.18 11.023 1 98.31 42 LEU B N 1
ATOM 1653 C CA . LEU B 1 42 ? 2.488 12.062 11.281 1 98.31 42 LEU B CA 1
ATOM 1654 C C . LEU B 1 42 ? 2.908 11.398 9.977 1 98.31 42 LEU B C 1
ATOM 1656 O O . LEU B 1 42 ? 2.176 11.445 8.984 1 98.31 42 LEU B O 1
ATOM 1660 N N . VAL B 1 43 ? 4.043 10.734 9.992 1 97.88 43 VAL B N 1
ATOM 1661 C CA . VAL B 1 43 ? 4.516 9.938 8.867 1 97.88 43 VAL B CA 1
ATOM 1662 C C . VAL B 1 43 ? 3.846 8.562 8.883 1 97.88 43 VAL B C 1
ATOM 1664 O O . VAL B 1 43 ? 3.752 7.926 9.938 1 97.88 43 VAL B O 1
ATOM 1667 N N . VAL B 1 44 ? 3.357 8.109 7.742 1 97.69 44 VAL B N 1
ATOM 1668 C CA . VAL B 1 44 ? 2.688 6.82 7.605 1 97.69 44 VAL B CA 1
ATOM 1669 C C . VAL B 1 44 ? 3.273 6.059 6.418 1 97.69 44 VAL B C 1
ATOM 1671 O O . VAL B 1 44 ? 3.438 6.617 5.332 1 97.69 44 VAL B O 1
ATOM 1674 N N . GLY B 1 45 ? 3.541 4.793 6.66 1 96.44 45 GLY B N 1
ATOM 1675 C CA . GLY B 1 45 ? 4.051 3.936 5.602 1 96.44 45 GLY B CA 1
ATOM 1676 C C . GLY B 1 45 ? 3.025 2.936 5.102 1 96.44 45 GLY B C 1
ATOM 1677 O O . GLY B 1 45 ? 3.146 2.42 3.988 1 96.44 45 GLY B O 1
ATOM 1678 N N . PHE B 1 46 ? 2.105 2.596 5.918 1 98.38 46 PHE B N 1
ATOM 1679 C CA . PHE B 1 46 ? 1.059 1.654 5.539 1 98.38 46 PHE B CA 1
ATOM 1680 C C . PHE B 1 46 ? -0.087 2.375 4.836 1 98.38 46 PHE B C 1
ATOM 1682 O O . PHE B 1 46 ? -1.056 2.783 5.48 1 98.38 46 PHE B O 1
ATOM 1689 N N . ILE B 1 47 ? 0.01 2.535 3.559 1 98.44 47 ILE B N 1
ATOM 1690 C CA . ILE B 1 47 ? -0.928 3.26 2.709 1 98.44 47 ILE B CA 1
ATOM 1691 C C . ILE B 1 47 ? -1.055 2.553 1.361 1 98.44 47 ILE B C 1
ATOM 1693 O O . ILE B 1 47 ? -0.081 1.993 0.853 1 98.44 47 ILE B O 1
ATOM 1697 N N . ALA B 1 48 ? -2.246 2.58 0.811 1 98.38 48 ALA B N 1
ATOM 1698 C CA . ALA B 1 48 ? -2.449 1.97 -0.5 1 98.38 48 ALA B CA 1
ATOM 1699 C C . ALA B 1 48 ? -3.738 2.475 -1.145 1 98.38 48 ALA B C 1
ATOM 1701 O O . ALA B 1 48 ? -4.648 2.936 -0.452 1 98.38 48 ALA B O 1
ATOM 1702 N N . ASN B 1 49 ? -3.748 2.426 -2.477 1 98.62 49 ASN B N 1
ATOM 1703 C CA . ASN B 1 49 ? -5.027 2.496 -3.172 1 98.62 49 ASN B CA 1
ATOM 1704 C C . ASN B 1 49 ? -5.887 1.265 -2.895 1 98.62 49 ASN B C 1
ATOM 1706 O O . ASN B 1 49 ? -5.367 0.15 -2.807 1 98.62 49 ASN B O 1
ATOM 1710 N N . VAL B 1 50 ? -7.27 1.494 -2.846 1 98.81 50 VAL B N 1
ATOM 1711 C CA . VAL B 1 50 ? -8.055 0.31 -2.508 1 98.81 50 VAL B CA 1
ATOM 1712 C C . VAL B 1 50 ? -9.297 0.239 -3.393 1 98.81 50 VAL B C 1
ATOM 1714 O O . VAL B 1 50 ? -10.023 -0.753 -3.369 1 98.81 50 VAL B O 1
ATOM 1717 N N . SER B 1 51 ? -9.57 1.298 -4.164 1 98.81 51 SER B N 1
ATOM 1718 C CA . SER B 1 51 ? -10.688 1.326 -5.105 1 98.81 51 SER B CA 1
ATOM 1719 C C . SER B 1 51 ? -10.422 2.299 -6.25 1 98.81 51 SER B C 1
ATOM 1721 O O . SER B 1 51 ? -9.805 3.344 -6.051 1 98.81 51 SER B O 1
ATOM 1723 N N . LEU B 1 52 ? -10.945 1.976 -7.383 1 98.25 52 LEU B N 1
ATOM 1724 C CA . LEU B 1 52 ? -10.828 2.844 -8.547 1 98.25 52 LEU B CA 1
ATOM 1725 C C . LEU B 1 52 ? -12.016 3.795 -8.641 1 98.25 52 LEU B C 1
ATOM 1727 O O . LEU B 1 52 ? -11.852 4.969 -8.984 1 98.25 52 LEU B O 1
ATOM 1731 N N . ASP B 1 53 ? -13.18 3.254 -8.359 1 97.81 53 ASP B N 1
ATOM 1732 C CA . ASP B 1 53 ? -14.422 4.016 -8.461 1 97.81 53 ASP B CA 1
ATOM 1733 C C . ASP B 1 53 ? -15.422 3.584 -7.391 1 97.81 53 ASP B C 1
ATOM 1735 O O . ASP B 1 53 ? -16.031 2.514 -7.492 1 97.81 53 ASP B O 1
ATOM 1739 N N . PRO B 1 54 ? -15.742 4.512 -6.492 1 98.25 54 PRO B N 1
ATOM 1740 C CA . PRO B 1 54 ? -15.008 5.758 -6.266 1 98.25 54 PRO B CA 1
ATOM 1741 C C . PRO B 1 54 ? -13.539 5.523 -5.922 1 98.25 54 PRO B C 1
ATOM 1743 O O . PRO B 1 54 ? -13.172 4.434 -5.473 1 98.25 54 PRO B O 1
ATOM 1746 N N . ALA B 1 55 ? -12.734 6.523 -6.215 1 98.75 55 ALA B N 1
ATOM 1747 C CA . ALA B 1 55 ? -11.344 6.465 -5.777 1 98.75 55 ALA B CA 1
ATOM 1748 C C . ALA B 1 55 ? -11.242 6.445 -4.254 1 98.75 55 ALA B C 1
ATOM 1750 O O . ALA B 1 55 ? -11.773 7.332 -3.582 1 98.75 55 ALA B O 1
ATOM 1751 N N . MET B 1 56 ? -10.578 5.414 -3.721 1 98.88 56 MET B N 1
ATOM 1752 C CA . MET B 1 56 ? -10.414 5.281 -2.275 1 98.88 56 MET B CA 1
ATOM 1753 C C . MET B 1 56 ? -9 4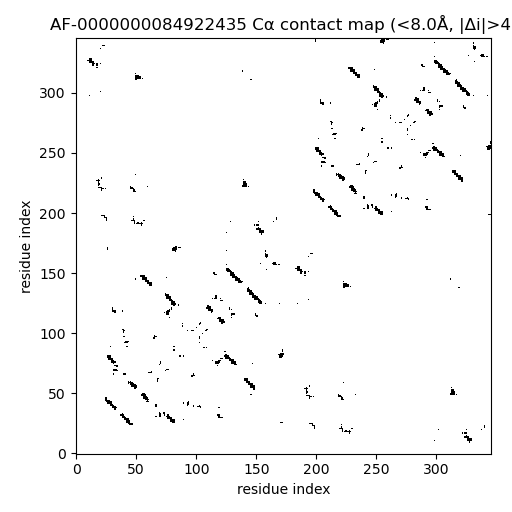.84 -1.926 1 98.88 56 MET B C 1
ATOM 1755 O O . MET B 1 56 ? -8.312 4.246 -2.754 1 98.88 56 MET B O 1
ATOM 1759 N N . VAL B 1 57 ? -8.625 5.129 -0.697 1 98.94 57 VAL B N 1
ATOM 1760 C CA . VAL B 1 57 ? -7.312 4.77 -0.168 1 98.94 57 VAL B CA 1
ATOM 1761 C C . VAL B 1 57 ? -7.465 4.184 1.233 1 98.94 57 VAL B C 1
ATOM 1763 O O . VAL B 1 57 ? -8.539 4.258 1.832 1 98.94 57 VAL B O 1
ATOM 1766 N N . MET B 1 58 ? -6.41 3.543 1.651 1 98.88 58 MET B N 1
ATOM 1767 C CA . MET B 1 58 ? -6.289 3.037 3.016 1 98.88 58 MET B CA 1
ATOM 1768 C C . ME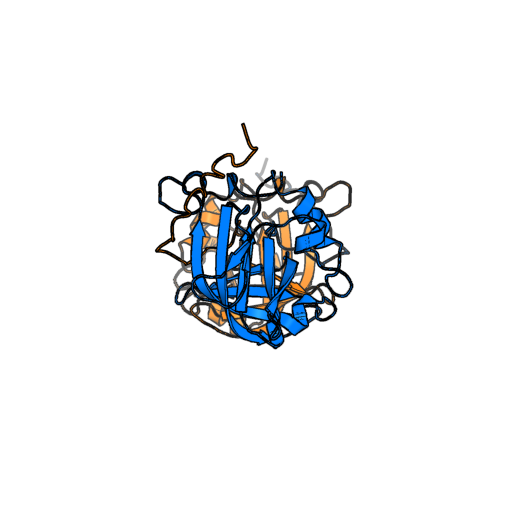T B 1 58 ? -5.059 3.617 3.705 1 98.88 58 MET B C 1
ATOM 1770 O O . MET B 1 58 ? -3.988 3.705 3.102 1 98.88 58 MET B O 1
ATOM 1774 N N . VAL B 1 59 ? -5.238 4.062 4.934 1 98.88 59 VAL B N 1
ATOM 1775 C CA . VAL B 1 59 ? -4.145 4.527 5.781 1 98.88 59 VAL B CA 1
ATOM 1776 C C . VAL B 1 59 ? -4.16 3.764 7.105 1 98.88 59 VAL B C 1
ATOM 1778 O O . VAL B 1 59 ? -5.18 3.732 7.801 1 98.88 59 VAL B O 1
ATOM 1781 N N . GLY B 1 60 ? -3.055 3.152 7.426 1 98.88 60 GLY B N 1
ATOM 1782 C CA . GLY B 1 60 ? -2.916 2.469 8.703 1 98.88 60 GLY B CA 1
ATOM 1783 C C . GLY B 1 60 ? -2.236 3.312 9.758 1 98.88 60 GLY B C 1
ATOM 1784 O O . GLY B 1 60 ? -1.128 3.811 9.547 1 98.88 60 GLY B O 1
ATOM 1785 N N . ILE B 1 61 ? -2.867 3.451 10.891 1 98.81 61 ILE B N 1
ATOM 1786 C CA . ILE B 1 61 ? -2.305 4.219 12 1 98.81 61 ILE B CA 1
ATOM 1787 C C . ILE B 1 61 ? -2.346 3.385 13.281 1 98.81 61 ILE B C 1
ATOM 1789 O O . ILE B 1 61 ? -3.381 2.803 13.609 1 98.81 61 ILE B O 1
ATOM 1793 N N . ILE B 1 62 ? -1.252 3.273 13.953 1 98.5 62 ILE B N 1
ATOM 1794 C CA . ILE B 1 62 ? -1.206 2.596 15.25 1 98.5 62 ILE B CA 1
ATOM 1795 C C . ILE B 1 62 ? -1.979 3.408 16.281 1 98.5 62 ILE B C 1
ATOM 1797 O O . ILE B 1 62 ? -1.762 4.613 16.422 1 98.5 62 ILE B O 1
ATOM 1801 N N . PRO B 1 63 ? -2.832 2.811 17.078 1 98.31 63 PRO B N 1
ATOM 1802 C CA . PRO B 1 63 ? -3.717 3.523 18 1 98.31 63 PRO B CA 1
ATOM 1803 C C . PRO B 1 63 ? -2.949 4.359 19.016 1 98.31 63 PRO B C 1
ATOM 1805 O O . PRO B 1 63 ? -3.465 5.371 19.5 1 98.31 63 PRO B O 1
ATOM 1808 N N . SER B 1 64 ? -1.7 4.027 19.328 1 97.44 64 SER B N 1
ATOM 1809 C CA . SER B 1 64 ? -0.939 4.766 20.328 1 97.44 64 SER B CA 1
ATOM 1810 C C . SER B 1 64 ? -0.481 6.117 19.797 1 97.44 64 SER B C 1
ATOM 1812 O O . SER B 1 64 ? -0.047 6.98 20.562 1 97.44 64 SER B O 1
ATOM 1814 N N . ARG B 1 65 ? -0.5 6.316 18.531 1 97.81 65 ARG B N 1
ATOM 1815 C CA . ARG B 1 65 ? -0.127 7.605 17.953 1 97.81 65 ARG B CA 1
ATOM 1816 C C . ARG B 1 65 ? -1.177 8.672 18.266 1 97.81 65 ARG B C 1
ATOM 1818 O O . ARG B 1 65 ? -2.377 8.391 18.219 1 97.81 65 ARG B O 1
ATOM 1825 N N . TYR B 1 66 ? -0.771 9.836 18.516 1 97.88 66 TYR B N 1
ATOM 1826 C CA . TYR B 1 66 ? -1.642 10.938 18.906 1 97.88 66 TYR B CA 1
ATOM 1827 C C . TYR B 1 66 ? -2.674 11.227 17.828 1 97.88 66 TYR B C 1
ATOM 1829 O O . TYR B 1 66 ? -3.828 11.539 18.125 1 97.88 66 TYR B O 1
ATOM 1837 N N . SER B 1 67 ? -2.359 11.109 16.609 1 98.19 67 SER B N 1
ATOM 1838 C CA . SER B 1 67 ? -3.227 11.438 15.484 1 98.19 67 SER B CA 1
ATOM 1839 C C . SER B 1 67 ? -4.383 10.445 15.367 1 98.19 67 SER B C 1
ATOM 1841 O O . SER B 1 67 ? -5.391 10.734 14.727 1 98.19 67 SER B O 1
ATOM 1843 N N . HIS B 1 68 ? -4.199 9.258 15.945 1 98.5 68 HIS B N 1
ATOM 1844 C CA . HIS B 1 68 ? -5.203 8.211 15.812 1 98.5 68 HIS B CA 1
ATOM 1845 C C . HIS B 1 68 ? -6.555 8.664 16.344 1 98.5 68 HIS B C 1
ATOM 1847 O O . HIS B 1 68 ? -7.562 8.594 15.641 1 98.5 68 HIS B O 1
ATOM 1853 N N . HIS B 1 69 ? -6.625 9.164 17.547 1 97.31 69 HIS B N 1
ATOM 1854 C CA . HIS B 1 69 ? -7.891 9.609 18.125 1 97.31 69 HIS B CA 1
ATOM 1855 C C . HIS B 1 69 ? -8.461 10.789 17.359 1 97.31 69 HIS B C 1
ATOM 1857 O O . HIS B 1 69 ? -9.68 10.961 17.281 1 97.31 69 HIS B O 1
ATOM 1863 N N . MET B 1 70 ? -7.578 11.594 16.781 1 98.31 70 MET B N 1
ATOM 1864 C CA . MET B 1 70 ? -8.031 12.75 16.016 1 98.31 70 MET B CA 1
ATOM 1865 C C . MET B 1 70 ? -8.805 12.312 14.773 1 98.31 70 MET B C 1
ATOM 1867 O O . MET B 1 70 ? -9.828 12.898 14.445 1 98.31 70 MET B O 1
ATOM 1871 N N . VAL B 1 71 ? -8.312 11.281 14.07 1 98.62 71 VAL B N 1
ATOM 1872 C CA . VAL B 1 71 ? -9 10.75 12.898 1 98.62 71 VAL B CA 1
ATOM 1873 C C . VAL B 1 71 ? -10.32 10.125 13.312 1 98.62 71 VAL B C 1
ATOM 1875 O O . VAL B 1 71 ? -11.312 10.211 12.586 1 98.62 71 VAL B O 1
ATOM 1878 N N . LYS B 1 72 ? -10.32 9.484 14.484 1 97.94 72 LYS B N 1
ATOM 1879 C CA . LYS B 1 72 ? -11.555 8.883 15 1 97.94 72 LYS B CA 1
ATOM 1880 C C . LYS B 1 72 ? -12.609 9.945 15.266 1 97.94 72 LYS B C 1
ATOM 1882 O O . LYS B 1 72 ? -13.797 9.734 15 1 97.94 72 LYS B O 1
ATOM 1887 N N . GLU B 1 73 ? -12.211 11.047 15.781 1 96.62 73 GLU B N 1
ATOM 1888 C CA . GLU B 1 73 ? -13.109 12.125 16.156 1 96.62 73 GLU B CA 1
ATOM 1889 C C . GLU B 1 73 ? -13.578 12.914 14.938 1 96.62 73 GLU B C 1
ATOM 1891 O O . GLU B 1 73 ? -14.742 13.312 14.859 1 96.62 73 GLU B O 1
ATOM 1896 N N . ASN B 1 74 ? -12.672 13.25 14.148 1 97.88 74 ASN B N 1
ATOM 1897 C CA . ASN B 1 74 ? -12.891 13.922 12.875 1 97.88 74 ASN B CA 1
ATOM 1898 C C . ASN B 1 74 ? -12.469 13.055 11.695 1 97.88 74 ASN B C 1
ATOM 1900 O O . ASN B 1 74 ? -11.328 13.125 11.242 1 97.88 74 ASN B O 1
ATOM 1904 N N . PRO B 1 75 ? -13.391 12.305 11.109 1 98.56 75 PRO B N 1
ATOM 1905 C CA . PRO B 1 75 ? -13.047 11.211 10.203 1 98.56 75 PRO B CA 1
ATOM 1906 C C . PRO B 1 75 ? -12.656 11.695 8.805 1 98.56 75 PRO B C 1
ATOM 1908 O O . PRO B 1 75 ? -13.289 11.305 7.82 1 98.56 75 PRO B O 1
ATOM 1911 N N . CYS B 1 76 ? -11.625 12.5 8.766 1 98.88 76 CYS B N 1
ATOM 1912 C CA . CYS B 1 76 ? -11 12.969 7.527 1 98.88 76 CYS B CA 1
ATOM 1913 C C . CYS B 1 76 ? -9.531 13.305 7.75 1 98.88 76 CYS B C 1
ATOM 1915 O O . CYS B 1 76 ? -9.086 13.438 8.891 1 98.88 76 CYS B O 1
ATOM 1917 N N . PHE B 1 77 ? -8.758 13.367 6.727 1 98.94 77 PHE B N 1
ATOM 1918 C CA . PHE B 1 77 ? -7.336 13.695 6.758 1 98.94 77 PHE B CA 1
ATOM 1919 C C . PHE B 1 77 ? -6.84 14.094 5.375 1 98.94 77 PHE B C 1
ATOM 1921 O O . PHE B 1 77 ? -7.578 13.992 4.391 1 98.94 77 PHE B O 1
ATOM 1928 N N . VAL B 1 78 ? -5.684 14.594 5.328 1 98.94 78 VAL B N 1
ATOM 1929 C CA . VAL B 1 78 ? -4.996 14.844 4.066 1 98.94 78 VAL B CA 1
ATOM 1930 C C . VAL B 1 78 ? -3.713 14.023 4.004 1 98.94 78 VAL B C 1
ATOM 1932 O O . VAL B 1 78 ? -2.943 13.984 4.969 1 98.94 78 VAL B O 1
ATOM 1935 N N . ILE B 1 79 ? -3.541 13.305 2.955 1 98.94 79 ILE B N 1
ATOM 1936 C CA . ILE B 1 79 ? -2.258 12.672 2.666 1 98.94 79 ILE B CA 1
ATOM 1937 C C . ILE B 1 79 ? -1.36 13.656 1.912 1 98.94 79 ILE B C 1
ATOM 1939 O O . ILE B 1 79 ? -1.759 14.203 0.882 1 98.94 79 ILE B O 1
ATOM 1943 N N . ASN B 1 80 ? -0.143 13.867 2.418 1 98.62 80 ASN B N 1
ATOM 1944 C CA . ASN B 1 80 ? 0.836 14.773 1.821 1 98.62 80 ASN B CA 1
ATOM 1945 C C . ASN B 1 80 ? 2.107 14.031 1.419 1 98.62 80 ASN B C 1
ATOM 1947 O O . ASN B 1 80 ? 2.699 13.312 2.23 1 98.62 80 ASN B O 1
ATOM 1951 N N . PHE B 1 81 ? 2.459 14.133 0.201 1 97.94 81 PHE B N 1
ATOM 1952 C CA . PHE B 1 81 ? 3.717 13.562 -0.265 1 97.94 81 PHE B CA 1
ATOM 1953 C C . PHE B 1 81 ? 4.793 14.633 -0.368 1 97.94 81 PHE B C 1
ATOM 1955 O O . PHE B 1 81 ? 4.672 15.57 -1.159 1 97.94 81 PHE B O 1
ATOM 1962 N N . PRO B 1 82 ? 5.867 14.438 0.382 1 96.56 82 PRO B N 1
ATOM 1963 C CA . PRO B 1 82 ? 6.922 15.453 0.414 1 96.56 82 PRO B CA 1
ATOM 1964 C C . PRO B 1 82 ? 7.961 15.266 -0.688 1 96.56 82 PRO B C 1
ATOM 1966 O O . PRO B 1 82 ? 7.977 14.219 -1.351 1 96.56 82 PRO B O 1
ATOM 1969 N N . ASN B 1 83 ? 8.695 16.25 -0.894 1 93.75 83 ASN B N 1
ATOM 1970 C CA . ASN B 1 83 ? 9.93 16.156 -1.667 1 93.75 83 ASN B CA 1
ATOM 1971 C C . ASN B 1 83 ? 11.156 16.297 -0.778 1 93.75 83 ASN B C 1
ATOM 1973 O O . ASN B 1 83 ? 11.039 16.344 0.448 1 93.75 83 ASN B O 1
ATOM 1977 N N . GLU B 1 84 ? 12.281 16.359 -1.395 1 92.81 84 GLU B N 1
ATOM 1978 C CA . GLU B 1 84 ? 13.539 16.344 -0.66 1 92.81 84 GLU B CA 1
ATOM 1979 C C . GLU B 1 84 ? 13.672 17.562 0.244 1 92.81 84 GLU B C 1
ATOM 1981 O O . GLU B 1 84 ? 14.258 17.484 1.324 1 92.81 84 GLU B O 1
ATOM 1986 N N . ALA B 1 85 ? 13.141 18.688 -0.137 1 91.88 85 ALA B N 1
ATOM 1987 C CA . ALA B 1 85 ? 13.242 19.938 0.622 1 91.88 85 ALA B CA 1
ATOM 1988 C C . ALA B 1 85 ? 12.539 19.812 1.971 1 91.88 85 ALA B C 1
ATOM 1990 O O . ALA B 1 85 ? 12.805 20.594 2.887 1 91.88 85 ALA B O 1
ATOM 1991 N N . PHE B 1 86 ? 11.688 18.797 2.102 1 94.81 86 PHE B N 1
ATOM 1992 C CA . PHE B 1 86 ? 10.875 18.625 3.299 1 94.81 86 PHE B CA 1
ATOM 1993 C C . PHE B 1 86 ? 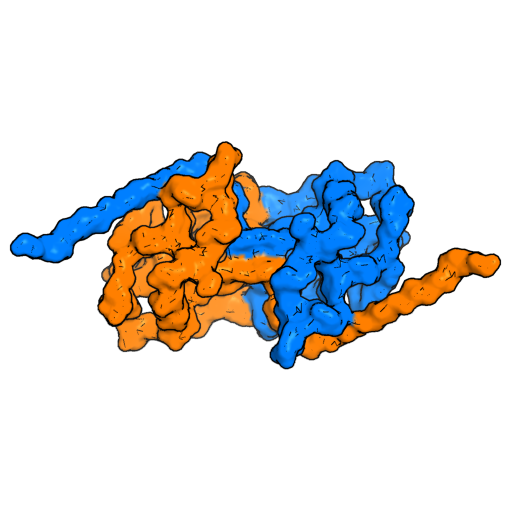11.438 17.531 4.18 1 94.81 86 PHE B C 1
ATOM 1995 O O . PHE B 1 86 ? 10.766 17.047 5.102 1 94.81 86 PHE B O 1
ATOM 2002 N N . LYS B 1 87 ? 12.617 17.125 3.932 1 95.25 87 LYS B N 1
ATOM 2003 C CA . LYS B 1 87 ? 13.219 15.961 4.578 1 95.25 87 LYS B CA 1
ATOM 2004 C C . LYS B 1 87 ? 13.312 16.156 6.086 1 95.25 87 LYS B C 1
ATOM 2006 O O . LYS B 1 87 ? 12.984 15.25 6.855 1 95.25 87 LYS B O 1
ATOM 2011 N N . GLU B 1 88 ? 13.75 17.312 6.539 1 95.56 88 GLU B N 1
ATOM 2012 C CA . GLU B 1 88 ? 13.898 17.562 7.969 1 95.56 88 GLU B CA 1
ATOM 2013 C C . GLU B 1 88 ? 12.555 17.484 8.688 1 95.56 88 GLU B C 1
ATOM 2015 O O . GLU B 1 88 ? 12.445 16.859 9.734 1 95.56 88 GLU B O 1
ATOM 2020 N N . GLN B 1 89 ? 11.578 18.141 8.125 1 96.69 89 GLN B N 1
ATOM 2021 C CA . GLN B 1 89 ? 10.242 18.094 8.695 1 96.69 89 GLN B CA 1
ATOM 2022 C C . GLN B 1 89 ? 9.688 16.672 8.695 1 96.69 89 GLN B C 1
ATOM 2024 O O . GLN B 1 89 ? 9.07 16.234 9.672 1 96.69 89 GLN B O 1
ATOM 2029 N N . TYR B 1 90 ? 10.008 15.992 7.609 1 97.19 90 TYR B N 1
ATOM 2030 C CA . TYR B 1 90 ? 9.562 14.609 7.492 1 97.19 90 TYR B CA 1
ATOM 2031 C C . TYR B 1 90 ? 10.125 13.75 8.617 1 97.19 90 TYR B C 1
ATOM 2033 O O . TYR B 1 90 ? 9.391 13.023 9.289 1 97.19 90 TYR B O 1
ATOM 2041 N N . MET B 1 91 ? 11.359 13.812 8.805 1 96.38 91 MET B N 1
ATOM 2042 C CA . MET B 1 91 ? 12.023 13.023 9.836 1 96.38 91 MET B CA 1
ATOM 2043 C C . MET B 1 91 ? 11.508 13.406 11.219 1 96.38 91 MET B C 1
ATOM 2045 O O . MET B 1 91 ? 11.258 12.539 12.062 1 96.38 91 MET B O 1
ATOM 2049 N N . TYR B 1 92 ? 11.344 14.688 11.43 1 97.5 92 TYR B N 1
ATOM 2050 C CA . TYR B 1 92 ? 10.828 15.195 12.703 1 97.5 92 TYR B CA 1
ATOM 2051 C C . TYR B 1 92 ? 9.43 14.664 12.969 1 97.5 92 TYR B C 1
ATOM 2053 O O . TYR B 1 92 ? 9.148 14.148 14.055 1 97.5 92 TYR B O 1
ATOM 2061 N N . LEU B 1 93 ? 8.555 14.695 11.992 1 97.44 93 LEU B N 1
ATOM 2062 C CA . LEU B 1 93 ? 7.172 14.266 12.133 1 97.44 93 LEU B CA 1
ATOM 2063 C C . LEU B 1 93 ? 7.094 12.758 12.383 1 97.44 93 LEU B C 1
ATOM 2065 O O . LEU B 1 93 ? 6.152 12.281 13.016 1 97.44 93 LEU B O 1
ATOM 2069 N N . GLY B 1 94 ? 8.086 12.016 11.906 1 96.06 94 GLY B N 1
ATOM 2070 C CA . GLY B 1 94 ? 8.094 10.562 12.039 1 96.06 94 GLY B CA 1
ATOM 2071 C C . GLY B 1 94 ? 8.602 10.102 13.391 1 96.06 94 GLY B C 1
ATOM 2072 O O . GLY B 1 94 ? 8.43 8.93 13.758 1 96.06 94 GLY B O 1
ATOM 2073 N N . THR B 1 95 ? 9.133 11.039 14.227 1 95.25 95 THR B N 1
ATOM 2074 C CA . THR B 1 95 ? 9.773 10.609 15.461 1 95.25 95 THR B CA 1
ATOM 2075 C C . THR B 1 95 ? 9.242 11.398 16.656 1 95.25 95 THR B C 1
ATOM 2077 O O . THR B 1 95 ? 9.656 11.164 17.797 1 95.25 95 THR B O 1
ATOM 2080 N N . THR B 1 96 ? 8.344 12.297 16.406 1 96.19 96 THR B N 1
ATOM 2081 C CA . THR B 1 96 ? 7.836 13.164 17.469 1 96.19 96 THR B CA 1
ATOM 2082 C C . THR B 1 96 ? 6.316 13.062 17.578 1 96.19 96 THR B C 1
ATOM 2084 O O . THR B 1 96 ? 5.617 13.039 16.562 1 96.19 96 THR B O 1
ATOM 2087 N N . SER B 1 97 ? 5.867 13.039 18.812 1 96.25 97 SER B N 1
ATOM 2088 C CA . SER B 1 97 ? 4.43 13.008 19.062 1 96.25 97 SER B CA 1
ATOM 2089 C C . SER B 1 97 ? 3.875 14.414 19.281 1 96.25 97 SER B C 1
ATOM 2091 O O . SER B 1 97 ? 4.516 15.25 19.922 1 96.25 97 SER B O 1
ATOM 2093 N N . GLY B 1 98 ? 2.719 14.641 18.75 1 95.31 98 GLY B N 1
ATOM 2094 C CA . GLY B 1 98 ? 2.033 15.906 18.953 1 95.31 98 GLY B CA 1
ATOM 2095 C C . GLY B 1 98 ? 1.283 15.977 20.266 1 95.31 98 GLY B C 1
ATOM 2096 O O . GLY B 1 98 ? 0.617 16.969 20.562 1 95.31 98 GLY B O 1
ATOM 2097 N N . ALA B 1 99 ? 1.362 14.953 21.047 1 94.06 99 ALA B N 1
ATOM 2098 C CA . ALA B 1 99 ? 0.65 14.914 22.328 1 94.06 99 ALA B CA 1
ATOM 2099 C C . ALA B 1 99 ? 1.184 15.969 23.281 1 94.06 99 ALA B C 1
ATOM 2101 O O . ALA B 1 99 ? 0.436 16.5 24.109 1 94.06 99 ALA B O 1
ATOM 2102 N N . ASN B 1 100 ? 2.521 16.25 23.094 1 91.69 100 ASN B N 1
ATOM 2103 C CA . ASN B 1 100 ? 3.117 17.141 24.078 1 91.69 100 ASN B CA 1
ATOM 2104 C C . ASN B 1 100 ? 3.682 18.406 23.422 1 91.69 100 ASN B C 1
ATOM 2106 O O . ASN B 1 100 ? 4.332 19.203 24.094 1 91.69 100 ASN B O 1
ATOM 2110 N N . GLU B 1 101 ? 3.445 18.516 22.156 1 95 101 GLU B N 1
ATOM 2111 C CA . GLU B 1 101 ? 3.963 19.703 21.484 1 95 101 GLU B CA 1
ATOM 2112 C C . GLU B 1 101 ? 3.17 20.016 20.219 1 95 101 GLU B C 1
ATOM 2114 O O . GLU B 1 101 ? 2.58 19.109 19.609 1 95 101 GLU B O 1
ATOM 2119 N N . ASN B 1 102 ? 3.189 21.297 19.938 1 97.12 102 ASN B N 1
ATOM 2120 C CA . ASN B 1 102 ? 2.67 21.75 18.641 1 97.12 102 ASN B CA 1
ATOM 2121 C C . ASN B 1 102 ? 3.719 21.609 17.547 1 97.12 102 ASN B C 1
ATOM 2123 O O . ASN B 1 102 ? 4.562 22.5 17.375 1 97.12 102 ASN B O 1
ATOM 2127 N N . LYS B 1 103 ? 3.584 20.625 16.766 1 98.19 103 LYS B N 1
ATOM 2128 C CA . LYS B 1 103 ? 4.621 20.297 15.797 1 98.19 103 LYS B CA 1
ATOM 2129 C C . LYS B 1 103 ? 4.641 21.297 14.648 1 98.19 103 LYS B C 1
ATOM 2131 O O . LYS B 1 103 ? 5.691 21.547 14.055 1 98.19 103 LYS B O 1
ATOM 2136 N N . PHE B 1 104 ? 3.506 21.828 14.352 1 97.94 104 PHE B N 1
ATOM 2137 C CA . PHE B 1 104 ? 3.416 22.812 13.273 1 97.94 104 PHE B CA 1
ATOM 2138 C C . PHE B 1 104 ? 4.18 24.078 13.633 1 97.94 104 PHE B C 1
ATOM 2140 O O . PHE B 1 104 ? 4.875 24.656 12.789 1 97.94 104 PHE B O 1
ATOM 2147 N N . GLU B 1 105 ? 4.027 24.484 14.836 1 97 105 GLU B N 1
ATOM 2148 C CA . GLU B 1 105 ? 4.746 25.672 15.312 1 97 105 GLU B CA 1
ATOM 2149 C C . GLU B 1 105 ? 6.238 25.375 15.461 1 97 105 GLU B C 1
ATOM 2151 O O . GLU B 1 105 ? 7.074 26.188 15.047 1 97 105 GLU B O 1
ATOM 2156 N N . THR B 1 106 ? 6.551 24.281 16.062 1 96.88 106 THR B N 1
ATOM 2157 C CA . THR B 1 106 ? 7.934 23.922 16.375 1 96.88 106 THR B CA 1
ATOM 2158 C C . THR B 1 106 ? 8.781 23.891 15.102 1 96.88 106 THR B C 1
ATOM 2160 O O . THR B 1 106 ? 9.922 24.359 15.102 1 96.88 106 THR B O 1
ATOM 2163 N N . LYS B 1 107 ? 8.188 23.422 14 1 97 107 LYS B N 1
ATOM 2164 C CA . LYS B 1 107 ? 8.961 23.281 12.766 1 97 107 LYS B CA 1
ATOM 2165 C C . LYS B 1 107 ? 8.477 24.234 11.688 1 97 107 LYS B C 1
ATOM 2167 O O . LYS B 1 107 ? 8.844 24.109 10.523 1 97 107 LYS B O 1
ATOM 2172 N N . ASN B 1 108 ? 7.66 25.172 12.055 1 96.5 108 ASN B N 1
ATOM 2173 C CA . ASN B 1 108 ? 7.117 26.156 11.125 1 96.5 108 ASN B CA 1
ATOM 2174 C C . ASN B 1 108 ? 6.551 25.5 9.875 1 96.5 108 ASN B C 1
ATOM 2176 O O . ASN B 1 108 ? 6.887 25.875 8.758 1 96.5 108 ASN B O 1
ATOM 2180 N N . ILE B 1 109 ? 5.77 24.469 10.062 1 97.62 109 ILE B N 1
ATOM 2181 C CA . ILE B 1 109 ? 5.125 23.766 8.961 1 97.62 109 ILE B CA 1
ATOM 2182 C C . ILE B 1 109 ? 4.012 24.625 8.375 1 97.62 109 ILE B C 1
ATOM 2184 O O . ILE B 1 109 ? 3.053 24.969 9.07 1 97.62 109 ILE B O 1
ATOM 2188 N N . GLN B 1 110 ? 4.137 24.953 7.078 1 97.31 110 GLN B N 1
ATOM 2189 C CA . GLN B 1 110 ? 3.133 25.75 6.395 1 97.31 110 GLN B CA 1
ATOM 2190 C C . GLN B 1 110 ? 1.943 24.906 5.961 1 97.31 110 GLN B C 1
ATOM 2192 O O . GLN B 1 110 ? 2.113 23.766 5.539 1 97.31 110 GLN B O 1
ATOM 2197 N N . TRP B 1 111 ? 0.763 25.5 6.105 1 98.06 111 TRP B N 1
ATOM 2198 C CA . TRP B 1 111 ? -0.456 24.766 5.785 1 98.06 111 TRP B CA 1
ATOM 2199 C C . TRP B 1 111 ? -1.58 25.719 5.395 1 98.06 111 TRP B C 1
ATOM 2201 O O . TRP B 1 111 ? -1.489 26.922 5.629 1 98.06 111 TRP B O 1
ATOM 2211 N N . LYS B 1 112 ? -2.545 25.281 4.75 1 98.12 112 LYS B N 1
ATOM 2212 C CA . LYS B 1 112 ? -3.836 25.922 4.527 1 98.12 112 LYS B CA 1
ATOM 2213 C C . LYS B 1 112 ? -4.984 24.969 4.824 1 98.12 112 LYS B C 1
ATOM 2215 O O . LYS B 1 112 ? -4.781 23.75 4.934 1 98.12 112 LYS B O 1
ATOM 2220 N N . ASP B 1 113 ? -6.145 25.5 4.977 1 98.5 113 ASP B N 1
ATOM 2221 C CA . ASP B 1 113 ? -7.324 24.656 5.176 1 98.5 113 ASP B CA 1
ATOM 2222 C C . ASP B 1 113 ? -7.613 23.812 3.934 1 98.5 113 ASP B C 1
ATOM 2224 O O . ASP B 1 113 ? -7.41 24.281 2.807 1 98.5 113 ASP B O 1
ATOM 2228 N N . GLY B 1 114 ? -8.117 22.562 4.207 1 98.31 114 GLY B N 1
ATOM 2229 C CA . GLY B 1 114 ? -8.625 21.781 3.09 1 98.31 114 GLY B CA 1
ATOM 2230 C C . GLY B 1 114 ? -9.742 22.469 2.336 1 98.31 114 GLY B C 1
ATOM 2231 O O . GLY B 1 114 ? -10.492 23.266 2.912 1 98.31 114 GLY B O 1
ATOM 2232 N N . ASP B 1 115 ? -9.797 22.141 1.055 1 98.31 115 ASP B N 1
ATOM 2233 C CA . ASP B 1 115 ? -10.891 22.672 0.252 1 98.31 115 ASP B CA 1
ATOM 2234 C C . ASP B 1 115 ? -12.203 21.953 0.566 1 98.31 115 ASP B C 1
ATOM 2236 O O . ASP B 1 115 ? -13.281 22.547 0.491 1 98.31 115 ASP B O 1
ATOM 2240 N N . VAL B 1 116 ? -12.062 20.688 0.882 1 98.62 116 VAL B N 1
ATOM 2241 C CA . VAL B 1 116 ? -13.242 19.844 1.035 1 98.62 116 VAL B CA 1
ATOM 2242 C C . VAL B 1 116 ? -13.328 19.328 2.473 1 98.62 116 VAL B C 1
ATOM 2244 O O . VAL B 1 116 ? -14.398 19.359 3.084 1 98.62 116 VAL B O 1
ATOM 2247 N N . VAL B 1 117 ? -12.203 18.938 3.014 1 98.81 117 VAL B N 1
ATOM 2248 C CA . VAL B 1 117 ? -12.242 18.297 4.324 1 98.81 117 VAL B CA 1
ATOM 2249 C C . VAL B 1 117 ? -11.727 19.25 5.387 1 98.81 117 VAL B C 1
ATOM 2251 O O . VAL B 1 117 ? -10.969 20.188 5.082 1 98.81 117 VAL B O 1
ATOM 2254 N N . ASN B 1 118 ? -12.086 19 6.621 1 98.69 118 ASN B N 1
ATOM 2255 C CA . ASN B 1 118 ? -11.625 19.781 7.762 1 98.69 118 ASN B CA 1
ATOM 2256 C C . ASN B 1 118 ? -10.297 19.266 8.297 1 98.69 118 ASN B C 1
ATOM 2258 O O . ASN B 1 118 ? -10.211 18.812 9.445 1 98.69 118 ASN B O 1
ATOM 2262 N N . ALA B 1 119 ? -9.266 19.359 7.578 1 98.88 119 ALA B N 1
ATOM 2263 C CA . ALA B 1 119 ? -7.883 19 7.891 1 98.88 119 ALA B CA 1
ATOM 2264 C C . ALA B 1 119 ? -6.898 19.859 7.109 1 98.88 119 ALA B C 1
ATOM 2266 O O . ALA B 1 119 ? -7.227 20.359 6.035 1 98.88 119 ALA B O 1
ATOM 2267 N N . PRO B 1 120 ? -5.727 20.062 7.574 1 98.88 120 PRO B N 1
ATOM 2268 C CA . PRO B 1 120 ? -4.793 20.984 6.922 1 98.88 120 PRO B CA 1
ATOM 2269 C C . PRO B 1 120 ? -4.066 20.344 5.738 1 98.88 120 PRO B C 1
ATOM 2271 O O . PRO B 1 120 ? -3.664 19.172 5.812 1 98.88 120 PRO B O 1
ATOM 2274 N N . ILE B 1 121 ? -3.939 21.062 4.676 1 98.69 121 ILE B N 1
ATOM 2275 C CA . ILE B 1 121 ? -3.053 20.75 3.557 1 98.69 121 ILE B CA 1
ATOM 2276 C C . ILE B 1 121 ? -1.66 21.312 3.832 1 98.69 121 ILE B C 1
ATOM 2278 O O . ILE B 1 121 ? -1.508 22.516 4.102 1 98.69 121 ILE B O 1
ATOM 2282 N N . LEU B 1 122 ? -0.637 20.516 3.807 1 98.5 122 LEU B N 1
ATOM 2283 C CA . LEU B 1 122 ? 0.73 21 3.936 1 98.5 122 LEU B CA 1
ATOM 2284 C C . LEU B 1 122 ? 1.22 21.594 2.619 1 98.5 122 LEU B C 1
ATOM 2286 O O . LEU B 1 122 ? 1.583 20.859 1.699 1 98.5 122 LEU B O 1
ATOM 2290 N N . THR B 1 123 ? 1.363 22.828 2.562 1 97.38 123 THR B N 1
ATOM 2291 C CA . THR B 1 123 ? 1.487 23.547 1.297 1 97.38 123 THR B CA 1
ATOM 2292 C C . THR B 1 123 ? 2.857 23.312 0.67 1 97.38 123 THR B C 1
ATOM 2294 O O . THR B 1 123 ? 3.016 23.406 -0.548 1 97.38 123 THR B O 1
ATOM 2297 N N . ASP B 1 124 ? 3.844 22.938 1.44 1 95.88 124 ASP B N 1
ATOM 2298 C CA . ASP B 1 124 ? 5.195 22.734 0.927 1 95.88 124 ASP B CA 1
ATOM 2299 C C . ASP B 1 124 ? 5.344 21.359 0.274 1 95.88 124 ASP B C 1
ATOM 2301 O O . ASP B 1 124 ? 6.352 21.078 -0.372 1 95.88 124 ASP B O 1
ATOM 2305 N N . CYS B 1 125 ? 4.371 20.484 0.445 1 96.94 125 CYS B N 1
ATOM 2306 C CA . CYS B 1 125 ? 4.367 19.203 -0.232 1 96.94 125 CYS B CA 1
ATOM 2307 C C . CYS B 1 125 ? 3.783 19.312 -1.634 1 96.94 125 CYS B C 1
ATOM 2309 O O . CYS B 1 125 ? 2.727 19.922 -1.821 1 96.94 125 CYS B O 1
ATOM 2311 N N . PRO B 1 126 ? 4.379 18.75 -2.596 1 96.44 126 PRO B N 1
ATOM 2312 C CA . PRO B 1 126 ? 3.953 18.938 -3.986 1 96.44 126 PRO B CA 1
ATOM 2313 C C . PRO B 1 126 ? 2.637 18.219 -4.293 1 96.44 126 PRO B C 1
ATOM 2315 O O . PRO B 1 126 ? 1.969 18.547 -5.277 1 96.44 126 PRO B O 1
ATOM 2318 N N . LEU B 1 127 ? 2.297 17.25 -3.574 1 97.38 127 LEU B N 1
ATOM 2319 C CA . LEU B 1 127 ? 1.109 16.438 -3.799 1 97.38 127 LEU B CA 1
ATOM 2320 C C . LEU B 1 127 ? 0.318 16.266 -2.508 1 97.38 127 LEU B C 1
ATOM 2322 O O . LEU B 1 127 ? 0.873 15.859 -1.485 1 97.38 127 LEU B O 1
ATOM 2326 N N . ASN B 1 128 ? -0.976 16.594 -2.551 1 98.62 128 ASN B N 1
ATOM 2327 C CA . ASN B 1 128 ? -1.882 16.484 -1.414 1 98.62 128 ASN B CA 1
ATOM 2328 C C . ASN B 1 128 ? -3.201 15.828 -1.809 1 98.62 128 ASN B C 1
ATOM 2330 O O . ASN B 1 128 ? -3.791 16.172 -2.832 1 98.62 128 ASN B O 1
ATOM 2334 N N . ILE B 1 129 ? -3.67 14.961 -1 1 98.88 129 ILE B N 1
ATOM 2335 C CA . ILE B 1 129 ? -4.898 14.227 -1.275 1 98.88 129 ILE B CA 1
ATOM 2336 C C . ILE B 1 129 ? -5.871 14.383 -0.108 1 98.88 129 ILE B C 1
ATOM 2338 O O . ILE B 1 129 ? -5.605 13.906 0.999 1 98.88 129 ILE B O 1
ATOM 2342 N N . GLU B 1 130 ? -6.957 15.031 -0.313 1 98.94 130 GLU B N 1
ATOM 2343 C CA . GLU B 1 130 ? -8 15.172 0.697 1 98.94 130 GLU B CA 1
ATOM 2344 C C . GLU B 1 130 ? -8.875 13.922 0.762 1 98.94 130 GLU B C 1
ATOM 2346 O O . GLU B 1 130 ? -9.398 13.461 -0.26 1 98.94 130 GLU B O 1
ATOM 2351 N N . CYS B 1 131 ? -9.094 13.469 1.994 1 98.94 131 CYS B N 1
ATOM 2352 C CA . CYS B 1 131 ? -9.766 12.18 2.137 1 98.94 131 CYS B CA 1
ATOM 2353 C C . CYS B 1 131 ? -10.797 12.227 3.258 1 98.94 131 CYS B C 1
ATOM 2355 O O . CYS B 1 131 ? -10.539 12.797 4.32 1 98.94 131 CYS B O 1
ATOM 2357 N N . THR B 1 132 ? -11.898 11.578 3.01 1 98.94 132 THR B N 1
ATOM 2358 C CA . THR B 1 132 ? -12.922 11.367 4.031 1 98.94 132 THR B CA 1
ATOM 2359 C C . THR B 1 132 ? -13.031 9.891 4.391 1 98.94 132 THR B C 1
ATOM 2361 O O . THR B 1 132 ? -13.227 9.047 3.512 1 98.94 132 THR B O 1
ATOM 2364 N N . VAL B 1 133 ? -12.961 9.578 5.66 1 98.94 133 VAL B N 1
ATOM 2365 C CA . VAL B 1 133 ? -13 8.195 6.117 1 98.94 133 VAL B CA 1
ATOM 2366 C C . VAL B 1 133 ? -14.414 7.645 5.973 1 98.94 133 VAL B C 1
ATOM 2368 O O . VAL B 1 133 ? -15.391 8.297 6.359 1 98.94 133 VAL B O 1
ATOM 2371 N N . THR B 1 134 ? -14.523 6.453 5.465 1 98.81 134 THR B N 1
ATOM 2372 C CA . THR B 1 134 ? -15.828 5.824 5.281 1 98.81 134 THR B CA 1
ATOM 2373 C C . THR B 1 134 ? -16.016 4.664 6.254 1 98.81 134 THR B C 1
ATOM 2375 O O . THR B 1 134 ? -17.125 4.383 6.688 1 98.81 134 THR B O 1
ATOM 2378 N N . GLU B 1 135 ? -14.992 3.953 6.562 1 98.56 135 GLU B N 1
ATOM 2379 C CA . GLU B 1 135 ? -14.977 2.83 7.496 1 98.56 135 GLU B CA 1
ATOM 2380 C C . GLU B 1 135 ? -13.555 2.514 7.957 1 98.56 135 GLU B C 1
ATOM 2382 O O . GLU B 1 135 ? -12.586 3.08 7.445 1 98.56 135 GLU B O 1
ATOM 2387 N N . SER B 1 136 ? -13.477 1.727 8.984 1 98.5 136 SER B N 1
ATOM 2388 C CA . SER B 1 136 ? -12.164 1.291 9.461 1 98.5 136 SER B CA 1
ATOM 2389 C C . SER B 1 136 ? -12.227 -0.127 10.016 1 98.5 136 SER B C 1
ATOM 2391 O O . SER B 1 136 ? -13.312 -0.64 10.312 1 98.5 136 SER B O 1
ATOM 2393 N N . LEU B 1 137 ? -11.133 -0.81 10.023 1 98.19 137 LEU B N 1
ATOM 2394 C CA . LEU B 1 137 ? -10.945 -2.102 10.672 1 98.19 137 LEU B CA 1
ATOM 2395 C C . LEU B 1 137 ? -9.547 -2.213 11.273 1 98.19 137 LEU B C 1
ATOM 2397 O O . LEU B 1 137 ? -8.633 -1.495 10.859 1 98.19 137 LEU B O 1
ATOM 2401 N N . LYS B 1 138 ? -9.398 -3.094 12.219 1 98.44 138 LYS B N 1
ATOM 2402 C CA . LYS B 1 138 ? -8.102 -3.271 12.875 1 98.44 138 LYS B CA 1
ATOM 2403 C C . LYS B 1 138 ? -7.703 -4.742 12.914 1 98.44 138 LYS B C 1
ATOM 2405 O O . LYS B 1 138 ? -7.891 -5.422 13.922 1 98.44 138 LYS B O 1
ATOM 2410 N N . PRO B 1 139 ? -7.07 -5.23 11.93 1 98.25 139 PRO B N 1
ATOM 2411 C CA . PRO B 1 139 ? -6.703 -6.645 11.875 1 98.25 139 PRO B CA 1
ATOM 2412 C C . PRO B 1 139 ? -5.504 -6.977 12.758 1 98.25 139 PRO B C 1
ATOM 2414 O O . PRO B 1 139 ? -5.301 -8.141 13.125 1 98.25 139 PRO B O 1
ATOM 2417 N N . GLY B 1 140 ? -4.703 -6.074 13.109 1 98.38 140 GLY B N 1
ATOM 2418 C CA . GLY B 1 140 ? -3.49 -6.234 13.891 1 98.38 140 GLY B CA 1
ATOM 2419 C C . GLY B 1 140 ? -3.064 -4.965 14.602 1 98.38 140 GLY B C 1
ATOM 2420 O O . GLY B 1 140 ? -3.859 -4.344 15.312 1 98.38 140 GLY B O 1
ATOM 2421 N N . THR B 1 141 ? -1.827 -4.559 14.43 1 98.69 141 THR B N 1
ATOM 2422 C CA . THR B 1 141 ? -1.26 -3.441 15.172 1 98.69 141 THR B CA 1
ATOM 2423 C C . THR B 1 141 ? -1.863 -2.119 14.711 1 98.69 141 THR B C 1
ATOM 2425 O O . THR B 1 141 ? -1.968 -1.17 15.492 1 98.69 141 THR B O 1
ATOM 2428 N N . HIS B 1 142 ? -2.184 -1.99 13.461 1 98.81 142 HIS B N 1
ATOM 2429 C CA . HIS B 1 142 ? -2.686 -0.742 12.898 1 98.81 142 HIS B CA 1
ATOM 2430 C C . HIS B 1 142 ? -4.203 -0.781 12.734 1 98.81 142 HIS B C 1
ATOM 2432 O O . HIS B 1 142 ? -4.77 -1.824 12.398 1 98.81 142 HIS B O 1
ATOM 2438 N N . GLU B 1 143 ? -4.852 0.309 13 1 98.88 143 GLU B N 1
ATOM 2439 C CA . GLU B 1 143 ? -6.191 0.51 12.453 1 98.88 143 GLU B CA 1
ATOM 2440 C C . GLU B 1 143 ? -6.125 1.057 11.031 1 98.88 143 GLU B C 1
ATOM 2442 O O . GLU B 1 143 ? -5.379 2.002 10.758 1 98.88 143 GLU B O 1
ATOM 2447 N N . LEU B 1 144 ? -6.793 0.359 10.188 1 98.88 144 LEU B N 1
ATOM 2448 C CA . LEU B 1 144 ? -6.84 0.727 8.773 1 98.88 144 LEU B CA 1
ATOM 2449 C C . LEU B 1 144 ? -8.039 1.625 8.484 1 98.88 144 LEU B C 1
ATOM 2451 O O . LEU B 1 144 ? -9.188 1.185 8.578 1 98.88 144 LEU B O 1
ATOM 2455 N N . PHE B 1 145 ? -7.805 2.879 8.164 1 98.94 145 PHE B N 1
ATOM 2456 C CA . PHE B 1 145 ? -8.859 3.812 7.785 1 98.94 145 PHE B CA 1
ATOM 2457 C C . PHE B 1 145 ? -9.07 3.807 6.277 1 98.94 145 PHE B C 1
ATOM 2459 O O . PHE B 1 145 ? -8.18 4.207 5.52 1 98.94 145 PHE B O 1
ATOM 2466 N N . ILE B 1 146 ? -10.156 3.33 5.852 1 98.94 146 ILE B N 1
ATOM 2467 C CA . ILE B 1 146 ? -10.57 3.373 4.453 1 98.94 146 ILE B CA 1
ATOM 2468 C C . ILE B 1 146 ? -11.242 4.711 4.156 1 98.94 146 ILE B C 1
ATOM 2470 O O . ILE B 1 146 ? -12.156 5.129 4.875 1 98.94 146 ILE B O 1
ATOM 2474 N N . ALA B 1 147 ? -10.805 5.352 3.09 1 98.94 147 ALA B N 1
ATOM 2475 C CA . ALA B 1 147 ? -11.266 6.723 2.9 1 98.94 147 ALA B CA 1
ATOM 2476 C C . ALA B 1 147 ? -11.516 7.016 1.424 1 98.94 147 ALA B C 1
ATOM 2478 O O . ALA B 1 147 ? -10.797 6.523 0.555 1 98.94 147 ALA B O 1
ATOM 2479 N N . LYS B 1 148 ? -12.477 7.793 1.194 1 98.88 148 LYS B N 1
ATOM 2480 C CA . LYS B 1 148 ? -12.781 8.312 -0.137 1 98.88 148 LYS B CA 1
ATOM 2481 C C . LYS B 1 148 ? -11.859 9.477 -0.495 1 98.88 148 LYS B C 1
ATOM 2483 O O . LYS B 1 148 ? -11.641 10.367 0.323 1 98.88 148 LYS B O 1
ATOM 2488 N N . VAL B 1 149 ? -11.32 9.445 -1.696 1 98.88 149 VAL B N 1
ATOM 2489 C CA . VAL B 1 149 ? -10.539 10.562 -2.207 1 98.88 149 VAL B CA 1
ATOM 2490 C C . VAL B 1 149 ? -11.469 11.68 -2.672 1 98.88 149 VAL B C 1
ATOM 2492 O O . VAL B 1 149 ? -12.25 11.492 -3.605 1 98.88 149 VAL B O 1
ATOM 2495 N N . GLU B 1 150 ? -11.312 12.797 -2.043 1 98.81 150 GLU B N 1
ATOM 2496 C CA . GLU B 1 150 ? -12.211 13.906 -2.354 1 98.81 150 GLU B CA 1
ATOM 2497 C C . GLU B 1 150 ? -11.586 14.852 -3.381 1 98.81 150 GLU B C 1
ATOM 2499 O O . GLU B 1 150 ? -12.258 15.305 -4.305 1 98.81 150 GLU B O 1
ATOM 2504 N N . LYS B 1 151 ? -10.359 15.133 -3.184 1 98.69 151 LYS B N 1
ATOM 2505 C CA . LYS B 1 151 ? -9.656 16.094 -4.039 1 98.69 151 LYS B CA 1
ATOM 2506 C C . LYS B 1 151 ? -8.148 15.828 -4.031 1 98.69 151 LYS B C 1
ATOM 2508 O O . LYS B 1 151 ? -7.566 15.555 -2.98 1 98.69 151 LYS B O 1
ATOM 2513 N N . VAL B 1 152 ? -7.551 15.945 -5.18 1 98.56 152 VAL B N 1
ATOM 2514 C CA . VAL B 1 152 ? -6.109 15.766 -5.336 1 98.56 152 VAL B CA 1
ATOM 2515 C C . VAL B 1 152 ? -5.48 17.062 -5.848 1 98.56 152 VAL B C 1
ATOM 2517 O O . VAL B 1 152 ? -5.867 17.578 -6.898 1 98.56 152 VAL B O 1
ATOM 2520 N N . HIS B 1 153 ? -4.527 17.578 -5.094 1 97.88 153 HIS B N 1
ATOM 2521 C CA . HIS B 1 153 ? -3.762 18.766 -5.445 1 97.88 153 HIS B CA 1
ATOM 2522 C C . HIS B 1 153 ? -2.33 18.406 -5.828 1 97.88 153 HIS B C 1
ATOM 2524 O O . HIS B 1 153 ? -1.602 17.812 -5.035 1 97.88 153 HIS B O 1
ATOM 2530 N N . CYS B 1 154 ? -1.932 18.797 -6.996 1 97.38 154 CYS B N 1
ATOM 2531 C CA . CYS B 1 154 ? -0.585 18.438 -7.434 1 97.38 154 CYS B CA 1
ATOM 2532 C C . CYS B 1 154 ? 0.075 19.594 -8.164 1 97.38 154 CYS B C 1
ATOM 2534 O O . CYS B 1 154 ? -0.557 20.25 -8.992 1 97.38 154 CYS B O 1
ATOM 2536 N N . LEU B 1 155 ? 1.374 19.859 -7.824 1 96.25 155 LEU B N 1
ATOM 2537 C CA . LEU B 1 155 ? 2.158 20.781 -8.633 1 96.25 155 LEU B CA 1
ATOM 2538 C C . LEU B 1 155 ? 2.346 20.234 -10.047 1 96.25 155 LEU B C 1
ATOM 2540 O O . LEU B 1 155 ? 2.631 19.047 -10.227 1 96.25 155 LEU B O 1
ATOM 2544 N N . GLU B 1 156 ? 2.24 21.062 -10.961 1 94.06 156 GLU B N 1
ATOM 2545 C CA . GLU B 1 156 ? 2.264 20.641 -12.367 1 94.06 156 GLU B CA 1
ATOM 2546 C C . GLU B 1 156 ? 3.588 19.984 -12.719 1 94.06 156 GLU B C 1
ATOM 2548 O O . GLU B 1 156 ? 3.625 19.062 -13.547 1 94.06 156 GLU B O 1
ATOM 2553 N N . GLU B 1 157 ? 4.668 20.453 -12.18 1 93.56 157 GLU B N 1
ATOM 2554 C CA . GLU B 1 157 ? 5.992 19.938 -12.516 1 93.56 157 GLU B CA 1
ATOM 2555 C C . GLU B 1 157 ? 6.145 18.484 -12.07 1 93.56 157 GLU B C 1
ATOM 2557 O O . GLU B 1 157 ? 7.113 17.812 -12.445 1 93.56 157 GLU B O 1
ATOM 2562 N N . TYR B 1 158 ? 5.176 17.953 -11.375 1 94.12 158 TYR B N 1
ATOM 2563 C CA . TYR B 1 158 ? 5.23 16.578 -10.906 1 94.12 158 TYR B CA 1
ATOM 2564 C C . TYR B 1 158 ? 4.285 15.695 -11.711 1 94.12 158 TYR B C 1
ATOM 2566 O O . TYR B 1 158 ? 4.105 14.516 -11.391 1 94.12 158 TYR B O 1
ATOM 2574 N N . LEU B 1 159 ? 3.707 16.25 -12.672 1 93.62 159 LEU B N 1
ATOM 2575 C CA . LEU B 1 159 ? 2.861 15.492 -13.586 1 93.62 159 LEU B CA 1
ATOM 2576 C C . LEU B 1 159 ? 3.637 15.086 -14.836 1 93.62 159 LEU B C 1
ATOM 2578 O O . LEU B 1 159 ? 4.445 15.859 -15.352 1 93.62 159 LEU B O 1
ATOM 2582 N N . GLY B 1 160 ? 3.4 13.883 -15.266 1 90.69 160 GLY B N 1
ATOM 2583 C CA . GLY B 1 160 ? 3.982 13.43 -16.516 1 90.69 160 GLY B CA 1
ATOM 2584 C C . GLY B 1 160 ? 3.225 13.922 -17.734 1 90.69 160 GLY B C 1
ATOM 2585 O O . GLY B 1 160 ? 2.273 14.695 -17.609 1 90.69 160 GLY B O 1
ATOM 2586 N N . ALA B 1 161 ? 3.621 13.328 -18.859 1 88.06 161 ALA B N 1
ATOM 2587 C CA . ALA B 1 161 ? 3.051 13.734 -20.141 1 88.06 161 ALA B CA 1
ATOM 2588 C C . ALA B 1 161 ? 1.595 13.289 -20.266 1 88.06 161 ALA B C 1
ATOM 2590 O O . ALA B 1 161 ? 0.796 13.93 -20.953 1 88.06 161 ALA B O 1
ATOM 2591 N N . THR B 1 162 ? 1.23 12.281 -19.578 1 87.31 162 THR B N 1
ATOM 2592 C CA . THR B 1 162 ? -0.122 11.742 -19.641 1 87.31 162 THR B CA 1
ATOM 2593 C C . THR B 1 162 ? -1.032 12.445 -18.641 1 87.31 162 THR B C 1
ATOM 2595 O O . THR B 1 162 ? -2.232 12.172 -18.578 1 87.31 162 THR B O 1
ATOM 2598 N N . GLY B 1 163 ? -0.415 13.297 -17.828 1 88.81 163 GLY B N 1
ATOM 2599 C CA . GLY B 1 163 ? -1.2 13.969 -16.812 1 88.81 163 GLY B CA 1
ATOM 2600 C C . GLY B 1 163 ? -1.272 13.188 -15.508 1 88.81 163 GLY B C 1
ATOM 2601 O O . GLY B 1 163 ? -1.948 13.602 -14.562 1 88.81 163 GLY B O 1
ATOM 2602 N N . LYS B 1 164 ? -0.646 12.078 -15.562 1 91.5 164 LYS B N 1
ATOM 2603 C CA . LYS B 1 164 ? -0.58 11.281 -14.336 1 91.5 164 LYS B CA 1
ATOM 2604 C C . LYS B 1 164 ? 0.613 11.688 -13.477 1 91.5 164 LYS B C 1
ATOM 2606 O O . LYS B 1 164 ? 1.565 12.289 -13.977 1 91.5 164 LYS B O 1
ATOM 2611 N N . ILE B 1 165 ? 0.572 11.422 -12.234 1 94.31 165 ILE B N 1
ATOM 2612 C CA . ILE B 1 165 ? 1.631 11.766 -11.289 1 94.31 165 ILE B CA 1
ATOM 2613 C C . ILE B 1 165 ? 2.922 11.047 -11.68 1 94.31 165 ILE B C 1
ATOM 2615 O O . ILE B 1 165 ? 2.91 9.852 -11.961 1 94.31 165 ILE B O 1
ATOM 2619 N N . ASP B 1 166 ? 4.016 11.758 -11.773 1 93.44 166 ASP B N 1
ATOM 2620 C CA . ASP B 1 166 ? 5.348 11.203 -12 1 93.44 166 ASP B CA 1
ATOM 2621 C C . ASP B 1 166 ? 6.035 10.867 -10.68 1 93.44 166 ASP B C 1
ATOM 2623 O O . ASP B 1 166 ? 6.742 11.703 -10.109 1 93.44 166 ASP B O 1
ATOM 2627 N N . TRP B 1 167 ? 5.973 9.672 -10.234 1 91.5 167 TRP B N 1
ATOM 2628 C CA . TRP B 1 167 ? 6.43 9.25 -8.914 1 91.5 167 TRP B CA 1
ATOM 2629 C C . TRP B 1 167 ? 7.953 9.258 -8.844 1 91.5 167 TRP B C 1
ATOM 2631 O O . TRP B 1 167 ? 8.531 9.219 -7.754 1 91.5 167 TRP B O 1
ATOM 2641 N N . SER B 1 168 ? 8.602 9.266 -9.984 1 87.94 168 SER B N 1
ATOM 2642 C CA . SER B 1 168 ? 10.062 9.336 -9.977 1 87.94 168 SER B CA 1
ATOM 2643 C C . SER B 1 168 ? 10.555 10.68 -9.453 1 87.94 168 SER B C 1
ATOM 2645 O O . SER B 1 168 ? 11.719 10.82 -9.078 1 87.94 168 SER B O 1
ATOM 2647 N N . LYS B 1 169 ? 9.664 11.664 -9.391 1 88.69 169 LYS B N 1
ATOM 2648 C CA . LYS B 1 169 ? 10.031 13.016 -8.969 1 88.69 169 LYS B CA 1
ATOM 2649 C C . LYS B 1 169 ? 9.664 13.258 -7.508 1 88.69 169 LYS B C 1
ATOM 2651 O O . LYS B 1 169 ? 10.031 14.281 -6.934 1 88.69 169 LYS B O 1
ATOM 2656 N N . ILE B 1 170 ? 8.914 12.352 -6.961 1 87.5 170 ILE B N 1
ATOM 2657 C CA . ILE B 1 170 ? 8.398 12.531 -5.613 1 87.5 170 ILE B CA 1
ATOM 2658 C C . ILE B 1 170 ? 9.211 11.695 -4.629 1 87.5 170 ILE B C 1
ATOM 2660 O O . ILE B 1 170 ? 9.648 10.594 -4.957 1 87.5 170 ILE B O 1
ATOM 2664 N N . GLY B 1 171 ? 9.406 12.117 -3.488 1 83.19 171 GLY B N 1
ATOM 2665 C CA . GLY B 1 171 ? 10.062 11.344 -2.449 1 83.19 171 GLY B CA 1
ATOM 2666 C C . GLY B 1 171 ? 11.227 12.07 -1.799 1 83.19 171 GLY B C 1
ATOM 2667 O O . GLY B 1 171 ? 11.688 13.094 -2.309 1 83.19 171 GLY B O 1
ATOM 2668 N N . ILE B 1 172 ? 11.562 11.406 -0.583 1 80.75 172 ILE B N 1
ATOM 2669 C CA . ILE B 1 172 ? 12.656 11.953 0.21 1 80.75 172 ILE B CA 1
ATOM 2670 C C . ILE B 1 172 ? 13.961 11.258 -0.177 1 80.75 172 ILE B C 1
ATOM 2672 O O . ILE B 1 172 ? 14.062 10.031 -0.126 1 80.75 172 ILE B O 1
ATOM 2676 N N . LYS B 1 173 ? 14.641 11.5 -1.313 1 61.69 173 LYS B N 1
ATOM 2677 C CA . LYS B 1 173 ? 15.898 10.875 -1.705 1 61.69 173 LYS B CA 1
ATOM 2678 C C . LYS B 1 173 ? 17 11.164 -0.69 1 61.69 173 LYS B C 1
ATOM 2680 O O . LYS B 1 173 ? 16.969 12.195 -0.018 1 61.69 173 LYS B O 1
#

Radius of gyration: 21.21 Å; Cα contacts (8 Å, |Δi|>4): 833; chains: 2; bounding box: 41×79×48 Å

Organism: Filifactor alocis (strain ATCC 35896 / CCUG 47790 / D40 B5) (NCBI:txid546269)

Sequence (346 aa):
MSKSAIHQKIMKKELENKACCVGPMPEAIVSVRDKEGNNNALVVGFIANVSLDPAMVMVGIIPSRYSHHMVKENPCFVINFPNEAFKEQYMYLGTTSGANENKFETKNIQWKDGDVVNAPILTDCPLNIECTVTESLKPGTHELFIAKVEKVHCLEEYLGATGKIDWSKIGIKMSKSAIHQKIMKKELENKACCVGPMPEAIVSVRDKEGNNNALVVGFIANVSLDPAMVMVGIIPSRYSHHMVKENPCFVINFPNEAFKEQYMYLGTTSGANENKFETKNIQWKDGDVVNAPILTDCPLNIECTVTESLKPGTHELFIAKVEKVHCLEEYLGATGKIDWSKIGIK

pLDDT: mean 93.01, std 13.74, range [30.61, 98.94]